Protein AF-A0A0C9WVV0-F1 (afdb_monomer)

Organism: NCBI:txid1095629

Mean predicted aligned error: 16.84 Å

Nearest PDB structures (foldseek):
  6yw7-assembly1_D  TM=5.789E-01  e=8.075E+00  Homo sapiens
  3g6w-assembly1_C  TM=4.224E-01  e=3.912E+00  Saccharolobus solfataricus
  4kw3-assembly2_B  TM=2.715E-01  e=7.156E+00  Human bocavirus

Secondary structure (DSSP, 8-state):
-HHHHHHHHHHHHHHHHHHHH----EEEEEEE-TTS-EEEEEEE-HHHHTT-----HHHH-HHHHHHHHHHHHHHHHHHHHHHHHS---------------EE-TTS-EE--TTHHHH--SHHHHHHHHHHHHHHHHHHHBTTS--S--HHHHHHTHHHHS-GGGS-TT------GGGS-HHHHHHHHHHHHHHHTTS-HHHHS--SEEE-TTS-EEE-B-TTHHHHT-S-------PPP--------------------TTS--------GGGSSS-EEEEEHHHHHHHHHTTPPP---SS-TTSSS-EEEEE-

Radius of gyration: 29.84 Å; Cα contacts (8 Å, |Δi|>4): 285; chains: 1; bounding box: 67×49×92 Å

Structure (mmCIF, N/CA/C/O backbone):
data_AF-A0A0C9WVV0-F1
#
_entry.id   AF-A0A0C9WVV0-F1
#
loop_
_atom_site.group_PDB
_atom_site.id
_atom_site.type_symbol
_atom_site.label_atom_id
_atom_site.label_alt_id
_atom_site.label_comp_id
_atom_site.label_asym_id
_atom_site.label_entity_id
_atom_site.label_seq_id
_atom_site.pdbx_PDB_ins_code
_atom_site.Cartn_x
_atom_site.Cartn_y
_atom_site.Cartn_z
_atom_site.occupancy
_atom_site.B_iso_or_equiv
_atom_site.auth_seq_id
_atom_site.auth_comp_id
_atom_site.auth_asym_id
_atom_site.auth_atom_id
_atom_site.pdbx_PDB_model_num
ATOM 1 N N . ILE A 1 1 ? 15.991 -0.320 2.340 1.00 46.78 1 ILE A N 1
ATOM 2 C CA . ILE A 1 1 ? 14.535 -0.584 2.145 1.00 46.78 1 ILE A CA 1
ATOM 3 C C . ILE A 1 1 ? 14.175 -0.587 0.659 1.00 46.78 1 ILE A C 1
ATOM 5 O O . ILE A 1 1 ? 13.527 -1.535 0.224 1.00 46.78 1 ILE A O 1
ATOM 9 N N . ALA A 1 2 ? 14.624 0.412 -0.115 1.00 53.06 2 ALA A N 1
ATOM 10 C CA . ALA A 1 2 ? 14.420 0.463 -1.567 1.00 53.06 2 ALA A CA 1
ATOM 11 C C . ALA A 1 2 ? 14.950 -0.782 -2.301 1.00 53.06 2 ALA A C 1
ATOM 13 O O . ALA A 1 2 ? 14.261 -1.302 -3.163 1.00 53.06 2 ALA A O 1
ATOM 14 N N . GLU A 1 3 ? 16.104 -1.314 -1.888 1.00 57.66 3 GLU A N 1
ATOM 15 C CA . GLU A 1 3 ? 16.766 -2.406 -2.608 1.00 57.66 3 GLU A CA 1
ATOM 16 C C . GLU A 1 3 ? 15.944 -3.712 -2.646 1.00 57.66 3 GLU A C 1
ATOM 18 O O . GLU A 1 3 ? 15.492 -4.118 -3.708 1.00 57.66 3 GLU A O 1
ATOM 23 N N . ASN A 1 4 ? 15.644 -4.350 -1.508 1.00 58.59 4 ASN A N 1
ATOM 24 C CA . ASN A 1 4 ? 14.937 -5.644 -1.541 1.00 58.59 4 ASN A CA 1
ATOM 25 C C . ASN A 1 4 ? 13.473 -5.531 -1.991 1.00 58.59 4 ASN A C 1
ATOM 27 O O . ASN A 1 4 ? 12.989 -6.386 -2.725 1.00 58.59 4 ASN A O 1
ATOM 31 N N . SER A 1 5 ? 12.765 -4.475 -1.576 1.00 72.06 5 SER A N 1
ATOM 32 C CA . SER A 1 5 ? 11.358 -4.295 -1.965 1.00 72.06 5 SER A CA 1
ATOM 33 C C . SER A 1 5 ? 11.191 -3.773 -3.394 1.00 72.06 5 SER A C 1
ATOM 35 O O . SER A 1 5 ? 10.149 -4.000 -4.002 1.00 72.06 5 SER A O 1
ATOM 37 N N . GLY A 1 6 ? 12.201 -3.088 -3.938 1.00 80.94 6 GLY A N 1
ATOM 38 C CA . GLY A 1 6 ? 12.216 -2.597 -5.312 1.00 80.94 6 GLY A CA 1
ATOM 39 C C . GLY A 1 6 ? 12.418 -3.724 -6.317 1.00 80.94 6 GLY A C 1
ATOM 40 O O . GLY A 1 6 ? 11.664 -3.802 -7.280 1.00 80.94 6 GLY A O 1
ATOM 41 N N . LYS A 1 7 ? 13.355 -4.645 -6.049 1.00 84.50 7 LYS A N 1
ATOM 42 C CA . LYS A 1 7 ? 13.644 -5.793 -6.929 1.00 84.50 7 LYS A CA 1
ATOM 43 C C . LYS A 1 7 ? 12.402 -6.647 -7.193 1.00 84.50 7 LYS A C 1
ATOM 45 O O . LYS A 1 7 ? 12.062 -6.900 -8.344 1.00 84.50 7 LYS A O 1
ATOM 50 N N . GLU A 1 8 ? 11.692 -7.023 -6.129 1.00 85.81 8 GLU A N 1
ATOM 51 C CA . GLU A 1 8 ? 10.448 -7.798 -6.222 1.00 85.81 8 GLU A CA 1
ATOM 52 C C . GLU A 1 8 ? 9.362 -7.037 -7.001 1.00 85.81 8 GLU A C 1
ATOM 54 O O . GLU A 1 8 ? 8.741 -7.592 -7.900 1.00 85.81 8 GLU A O 1
ATOM 59 N N . ARG A 1 9 ? 9.193 -5.731 -6.747 1.00 87.69 9 ARG A N 1
ATOM 60 C CA . ARG A 1 9 ? 8.211 -4.901 -7.468 1.00 87.69 9 ARG A CA 1
ATOM 61 C C . ARG A 1 9 ? 8.515 -4.767 -8.955 1.00 87.69 9 ARG A C 1
ATOM 63 O O . ARG A 1 9 ? 7.591 -4.768 -9.760 1.00 87.69 9 ARG A O 1
ATOM 70 N N . ILE A 1 10 ? 9.786 -4.620 -9.318 1.00 93.25 10 ILE A N 1
ATOM 71 C CA . ILE A 1 10 ? 10.207 -4.527 -10.719 1.00 93.25 10 ILE A CA 1
ATOM 72 C C . ILE A 1 10 ? 9.990 -5.868 -11.418 1.00 93.25 10 ILE A C 1
ATOM 74 O O . ILE A 1 10 ? 9.545 -5.901 -12.564 1.00 93.25 10 ILE A O 1
ATOM 78 N N . TYR A 1 11 ? 10.253 -6.979 -10.729 1.00 92.69 11 TYR A N 1
ATOM 79 C CA . TYR A 1 11 ? 9.927 -8.303 -11.240 1.00 92.69 11 TYR A CA 1
ATOM 80 C C . TYR A 1 11 ? 8.418 -8.473 -11.467 1.00 92.69 11 TYR A C 1
ATOM 82 O O . TYR A 1 11 ? 8.012 -8.838 -12.568 1.00 92.69 11 TYR A O 1
ATOM 90 N N . ASP A 1 12 ? 7.588 -8.138 -10.474 1.00 90.31 12 ASP A N 1
ATOM 91 C CA . ASP A 1 12 ? 6.126 -8.207 -10.583 1.00 90.31 12 ASP A CA 1
ATOM 92 C C . ASP A 1 12 ? 5.593 -7.321 -11.715 1.00 90.31 12 ASP A C 1
ATOM 94 O O . ASP A 1 12 ? 4.719 -7.743 -12.470 1.00 90.31 12 ASP A O 1
ATOM 98 N N . PHE A 1 13 ? 6.147 -6.114 -11.872 1.00 94.50 13 PHE A N 1
ATOM 99 C CA . PHE A 1 13 ? 5.843 -5.220 -12.988 1.00 94.50 13 PHE A CA 1
ATOM 100 C C . PHE A 1 13 ? 6.161 -5.875 -14.338 1.00 94.50 13 PHE A C 1
ATOM 102 O O . PHE A 1 13 ? 5.280 -5.967 -15.190 1.00 94.50 13 PHE A O 1
ATOM 109 N N . ASN A 1 14 ? 7.382 -6.389 -14.516 1.00 94.81 14 ASN A N 1
ATOM 110 C CA . ASN A 1 14 ? 7.794 -7.046 -15.758 1.00 94.81 14 ASN A CA 1
ATOM 111 C C . ASN A 1 14 ? 6.921 -8.265 -16.070 1.00 94.81 14 ASN A C 1
ATOM 113 O O . ASN A 1 14 ? 6.455 -8.427 -17.197 1.00 94.81 14 ASN A O 1
ATOM 117 N N . LYS A 1 15 ? 6.653 -9.095 -15.057 1.00 93.44 15 LYS A N 1
ATOM 118 C CA . LYS A 1 15 ? 5.780 -10.262 -15.175 1.00 93.44 15 LYS A CA 1
ATOM 119 C C . LYS A 1 15 ? 4.372 -9.857 -15.603 1.00 93.44 15 LYS A C 1
ATOM 121 O O . LYS A 1 15 ? 3.817 -10.483 -16.499 1.00 93.44 15 LYS A O 1
ATOM 126 N N . LYS A 1 16 ? 3.811 -8.808 -14.998 1.00 90.50 16 LYS A N 1
ATOM 127 C CA . LYS A 1 16 ? 2.479 -8.301 -15.336 1.00 90.50 16 LYS A CA 1
ATOM 128 C C . LYS A 1 16 ? 2.423 -7.769 -16.770 1.00 90.50 16 LYS A C 1
ATOM 130 O O . LYS A 1 16 ? 1.532 -8.161 -17.513 1.00 90.50 16 LYS A O 1
ATOM 135 N N . CYS A 1 17 ? 3.397 -6.959 -17.192 1.00 92.06 17 CYS A N 1
ATOM 136 C CA . CYS A 1 17 ? 3.490 -6.479 -18.575 1.00 92.06 17 CYS A CA 1
ATOM 137 C C . CYS A 1 17 ? 3.569 -7.627 -19.590 1.00 92.06 17 CYS A C 1
ATOM 139 O O . CYS A 1 17 ? 2.902 -7.578 -20.623 1.00 92.06 17 CYS A O 1
ATOM 141 N N . TYR A 1 18 ? 4.335 -8.674 -19.282 1.00 94.12 18 TYR A N 1
ATOM 142 C CA . TYR A 1 18 ? 4.429 -9.852 -20.136 1.00 94.12 18 TYR A CA 1
ATOM 143 C C . TYR A 1 18 ? 3.112 -10.635 -20.189 1.00 94.12 18 TYR A C 1
ATOM 145 O O . TYR A 1 18 ? 2.629 -10.960 -21.267 1.00 94.12 18 TYR A O 1
ATOM 153 N N . GLN A 1 19 ? 2.495 -10.903 -19.036 1.00 89.38 19 GLN A N 1
ATOM 154 C CA . GLN A 1 19 ? 1.267 -11.698 -18.957 1.00 89.38 19 GLN A CA 1
ATOM 155 C C . GLN A 1 19 ? 0.046 -10.990 -19.553 1.00 89.38 19 GLN A C 1
ATOM 157 O O . GLN A 1 19 ? -0.796 -11.648 -20.155 1.00 89.38 19 GLN A O 1
ATOM 162 N N . GLU A 1 20 ? -0.066 -9.673 -19.376 1.00 91.31 20 GLU A N 1
ATOM 163 C CA . GLU A 1 20 ? -1.240 -8.908 -19.813 1.00 91.31 20 GLU A CA 1
ATOM 164 C C . GLU A 1 20 ? -1.105 -8.377 -21.243 1.00 91.31 20 GLU A C 1
ATOM 166 O O . GLU A 1 20 ? -2.105 -8.276 -21.947 1.00 91.31 20 GLU A O 1
ATOM 171 N N . MET A 1 21 ? 0.112 -8.033 -21.679 1.00 94.88 21 MET A N 1
ATOM 172 C CA . MET A 1 21 ? 0.339 -7.347 -22.960 1.00 94.88 21 MET A CA 1
ATOM 173 C C . MET A 1 21 ? 1.329 -8.071 -23.878 1.00 94.88 21 MET A C 1
ATOM 175 O O . MET A 1 21 ? 1.583 -7.601 -24.983 1.00 94.88 21 MET A O 1
ATOM 179 N N . GLY A 1 22 ? 1.937 -9.177 -23.438 1.00 92.69 22 GLY A N 1
ATOM 180 C CA . GLY A 1 22 ? 3.012 -9.839 -24.184 1.00 92.69 22 GLY A CA 1
ATOM 181 C C . GLY A 1 22 ? 4.297 -9.009 -24.276 1.00 92.69 22 GLY A C 1
ATOM 182 O O . GLY A 1 22 ? 5.158 -9.308 -25.100 1.00 92.69 22 GLY A O 1
ATOM 183 N N . MET A 1 23 ? 4.442 -7.957 -23.461 1.00 96.38 23 MET A N 1
ATOM 184 C CA . MET A 1 23 ? 5.582 -7.042 -23.532 1.00 96.38 23 MET A CA 1
ATOM 185 C C . MET A 1 23 ? 6.782 -7.562 -22.741 1.00 96.38 23 MET A C 1
ATOM 187 O O . MET A 1 23 ? 6.666 -7.932 -21.572 1.00 96.38 23 MET A O 1
ATOM 191 N N . LEU A 1 24 ? 7.954 -7.516 -23.370 1.00 93.62 24 LEU A N 1
ATOM 192 C CA . LEU A 1 24 ? 9.245 -7.790 -22.749 1.00 93.62 24 LEU A CA 1
ATOM 193 C C . LEU A 1 24 ? 9.963 -6.463 -22.507 1.00 93.62 24 LEU A C 1
ATOM 195 O O . LEU A 1 24 ? 10.177 -5.697 -23.442 1.00 93.62 24 LEU A O 1
ATOM 199 N N . ASN A 1 25 ? 10.323 -6.193 -21.253 1.00 93.81 25 ASN A N 1
ATOM 200 C CA . ASN A 1 25 ? 10.837 -4.893 -20.834 1.00 93.81 25 ASN A CA 1
ATOM 201 C C . ASN A 1 25 ? 12.199 -5.021 -20.144 1.00 93.81 25 ASN A C 1
ATOM 203 O O . ASN A 1 25 ? 12.419 -5.931 -19.341 1.00 93.81 25 ASN A O 1
ATOM 207 N N . TYR A 1 26 ? 13.066 -4.040 -20.397 1.00 92.38 26 TYR A N 1
ATOM 208 C CA . TYR A 1 26 ? 14.223 -3.735 -19.560 1.00 92.38 26 TYR A CA 1
ATOM 209 C C . TYR A 1 26 ? 13.859 -2.584 -18.633 1.00 92.38 26 TYR A C 1
ATOM 211 O O . TYR A 1 26 ? 13.297 -1.582 -19.076 1.00 92.38 26 TYR A O 1
ATOM 219 N N . VAL A 1 27 ? 14.194 -2.705 -17.353 1.00 94.69 27 VAL A N 1
ATOM 220 C CA . VAL A 1 27 ? 13.953 -1.628 -16.390 1.00 94.69 27 VAL A CA 1
ATOM 221 C C . VAL A 1 27 ? 15.286 -1.179 -15.833 1.00 94.69 27 VAL A C 1
ATOM 223 O O . VAL A 1 27 ? 15.992 -1.965 -15.207 1.00 94.69 27 VAL A O 1
ATOM 226 N N . ILE A 1 28 ? 15.624 0.090 -16.043 1.00 93.62 28 ILE A N 1
ATOM 227 C CA . ILE A 1 28 ? 16.782 0.714 -15.409 1.00 93.62 28 ILE A CA 1
ATOM 228 C C . ILE A 1 28 ? 16.271 1.690 -14.367 1.00 93.62 28 ILE A C 1
ATOM 230 O O . ILE A 1 28 ? 15.387 2.503 -14.638 1.00 93.62 28 ILE A O 1
ATOM 234 N N . THR A 1 29 ? 16.818 1.601 -13.164 1.00 93.19 29 THR A N 1
ATOM 235 C CA . THR A 1 29 ? 16.436 2.477 -12.059 1.00 93.19 29 THR A CA 1
ATOM 236 C C . THR A 1 29 ? 17.642 3.210 -11.516 1.00 93.19 29 THR A C 1
ATOM 238 O O . THR A 1 29 ? 18.741 2.665 -11.484 1.00 93.19 29 THR A O 1
ATOM 241 N N . SER A 1 30 ? 17.406 4.434 -11.058 1.00 91.62 30 SER A N 1
ATOM 242 C CA . SER A 1 30 ? 18.365 5.239 -10.313 1.00 91.62 30 SER A CA 1
ATOM 243 C C . SER A 1 30 ? 17.788 5.502 -8.929 1.00 91.62 30 SER A C 1
ATOM 245 O O . SER A 1 30 ? 16.649 5.962 -8.808 1.00 91.62 30 SER A O 1
ATOM 247 N N . HIS A 1 31 ? 18.532 5.174 -7.877 1.00 88.44 31 HIS A N 1
ATOM 248 C CA . HIS A 1 31 ? 18.111 5.418 -6.498 1.00 88.44 31 HIS A CA 1
ATOM 249 C C . HIS A 1 31 ? 19.281 5.890 -5.635 1.00 88.44 31 HIS A C 1
ATOM 251 O O . HIS A 1 31 ? 20.436 5.707 -5.989 1.00 88.44 31 HIS A O 1
ATOM 257 N N . VAL A 1 32 ? 18.999 6.533 -4.503 1.00 86.06 32 VAL A N 1
ATOM 258 C CA . VAL A 1 32 ? 20.049 7.071 -3.624 1.00 86.06 32 VAL A CA 1
ATOM 259 C C . VAL A 1 32 ? 20.560 5.971 -2.689 1.00 86.06 32 VAL A C 1
ATOM 261 O O . VAL A 1 32 ? 19.777 5.382 -1.939 1.00 86.06 32 VAL A O 1
ATOM 264 N N . GLY A 1 33 ? 21.865 5.705 -2.746 1.00 83.50 33 GLY A N 1
ATOM 265 C CA . GLY A 1 33 ? 22.586 4.802 -1.855 1.00 83.50 33 GLY A CA 1
ATOM 266 C C . GLY A 1 33 ? 22.729 5.344 -0.432 1.00 83.50 33 GLY A C 1
ATOM 267 O O . GLY A 1 33 ? 22.349 6.474 -0.124 1.00 83.50 33 GLY A O 1
ATOM 268 N N . GLN A 1 34 ? 23.282 4.527 0.469 1.00 81.38 34 GLN A N 1
ATOM 269 C CA . GL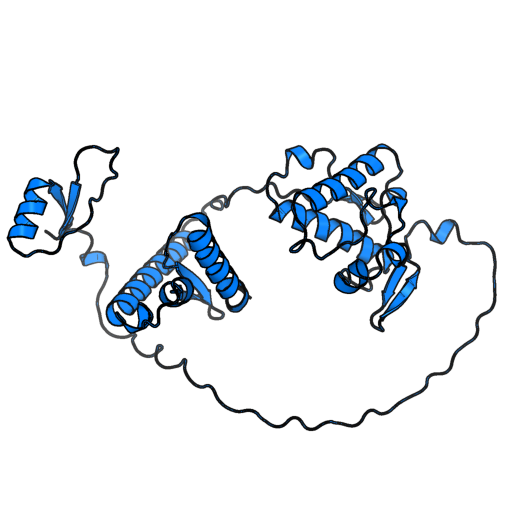N A 1 34 ? 23.511 4.932 1.868 1.00 81.38 34 GLN A CA 1
ATOM 270 C C . GLN A 1 34 ? 24.547 6.057 1.998 1.00 81.38 34 GLN A C 1
ATOM 272 O O . GLN A 1 34 ? 24.489 6.846 2.935 1.00 81.38 34 GLN A O 1
ATOM 277 N N . ASP A 1 35 ? 25.467 6.128 1.043 1.00 87.75 35 ASP A N 1
ATOM 278 C CA . ASP A 1 35 ? 26.480 7.169 0.877 1.00 87.75 35 ASP A CA 1
ATOM 279 C C . ASP A 1 35 ? 25.929 8.452 0.229 1.00 87.75 35 ASP A C 1
ATOM 281 O O . ASP A 1 35 ? 26.658 9.422 0.043 1.00 87.75 35 ASP A O 1
ATOM 285 N N . GLY A 1 36 ? 24.637 8.480 -0.114 1.00 82.75 36 GLY A N 1
ATOM 286 C CA . GLY A 1 36 ? 24.007 9.613 -0.779 1.00 82.75 36 GLY A CA 1
ATOM 287 C C . GLY A 1 36 ? 24.275 9.683 -2.284 1.00 82.75 36 GLY A C 1
ATOM 288 O O . GLY A 1 36 ? 23.727 10.582 -2.937 1.00 82.75 36 GLY A O 1
ATOM 289 N N . LEU A 1 37 ? 25.048 8.752 -2.852 1.00 87.06 37 LEU A N 1
ATOM 290 C CA . LEU A 1 37 ? 25.347 8.698 -4.282 1.00 87.06 37 LEU A CA 1
ATOM 291 C C . LEU A 1 37 ? 24.250 7.940 -5.048 1.00 87.06 37 LEU A C 1
ATOM 293 O O . LEU A 1 37 ? 23.622 7.034 -4.495 1.00 87.06 37 LEU A O 1
ATOM 297 N N . PRO A 1 38 ? 23.955 8.307 -6.308 1.00 89.31 38 PRO A N 1
ATOM 298 C CA . PRO A 1 38 ? 23.068 7.515 -7.150 1.00 89.31 38 PRO A CA 1
ATOM 299 C C . PRO A 1 38 ? 23.640 6.121 -7.429 1.00 89.31 38 PRO A C 1
ATOM 301 O O . PRO A 1 38 ? 24.772 5.977 -7.879 1.00 89.31 38 PRO A O 1
ATOM 304 N N . ILE A 1 39 ? 22.818 5.102 -7.222 1.00 91.06 39 ILE A N 1
ATOM 305 C CA . ILE A 1 39 ? 23.053 3.721 -7.623 1.00 91.06 39 ILE A CA 1
ATOM 306 C C . ILE A 1 39 ? 22.158 3.445 -8.829 1.00 91.06 39 ILE A C 1
ATOM 308 O O . ILE A 1 39 ? 20.941 3.650 -8.762 1.00 91.06 39 ILE A O 1
ATOM 312 N N . ILE A 1 40 ? 22.771 2.994 -9.925 1.00 92.94 40 ILE A N 1
ATOM 313 C CA . ILE A 1 40 ? 22.073 2.599 -11.149 1.00 92.94 40 ILE A CA 1
ATOM 314 C C . ILE A 1 40 ? 21.986 1.075 -11.196 1.00 92.94 40 ILE A C 1
ATOM 316 O O . ILE A 1 40 ? 23.013 0.401 -11.249 1.00 92.94 40 ILE A O 1
ATOM 320 N N . ASP A 1 41 ? 20.765 0.549 -11.218 1.00 93.25 41 ASP A N 1
ATOM 321 C CA . ASP A 1 41 ? 20.495 -0.882 -11.362 1.00 93.25 41 ASP A CA 1
ATOM 322 C C . ASP A 1 41 ? 19.770 -1.160 -12.677 1.00 93.25 41 ASP A C 1
ATOM 324 O O . ASP A 1 41 ? 18.797 -0.477 -13.007 1.00 93.25 41 ASP A O 1
ATOM 328 N N . LEU A 1 42 ? 20.193 -2.214 -13.376 1.00 94.06 42 LEU A N 1
ATOM 329 C CA . LEU A 1 42 ? 19.508 -2.770 -14.542 1.00 94.06 42 LEU A CA 1
ATOM 330 C C . LEU A 1 42 ? 18.824 -4.086 -14.162 1.00 94.06 42 LEU A C 1
ATOM 332 O O . LEU A 1 42 ? 19.455 -5.011 -13.648 1.00 94.06 42 LEU A O 1
ATOM 336 N N . TYR A 1 43 ? 17.542 -4.179 -14.487 1.00 94.25 43 TYR A N 1
ATOM 337 C CA . TYR A 1 43 ? 16.711 -5.355 -14.301 1.00 94.25 43 TYR A CA 1
ATOM 338 C C . TYR A 1 43 ? 16.324 -5.931 -15.656 1.00 94.25 43 TYR A C 1
ATOM 340 O O . TYR A 1 43 ? 15.553 -5.329 -16.405 1.00 94.25 43 TYR A O 1
ATOM 348 N N . ASP A 1 44 ? 16.844 -7.123 -15.933 1.00 95.19 44 ASP A N 1
ATOM 349 C CA . ASP A 1 44 ? 16.519 -7.913 -17.112 1.00 95.19 44 ASP A CA 1
ATOM 350 C C . ASP A 1 44 ? 15.949 -9.265 -16.674 1.00 95.19 44 ASP A C 1
ATOM 352 O O . ASP A 1 44 ? 16.654 -10.099 -16.107 1.00 95.19 44 ASP A O 1
ATOM 356 N N . ASN A 1 45 ? 14.655 -9.457 -16.928 1.00 95.38 45 ASN A N 1
ATOM 357 C CA . ASN A 1 45 ? 13.935 -10.693 -16.623 1.00 95.38 45 ASN A CA 1
ATOM 358 C C . ASN A 1 45 ? 13.428 -11.395 -17.893 1.00 95.38 45 ASN A C 1
ATOM 360 O O . ASN A 1 45 ? 12.631 -12.325 -17.794 1.00 95.38 45 ASN A O 1
ATOM 364 N N . ILE A 1 46 ? 13.856 -10.961 -19.082 1.00 95.38 46 ILE A N 1
ATOM 365 C CA . ILE A 1 46 ? 13.254 -11.372 -20.357 1.00 95.38 46 ILE A CA 1
ATOM 366 C C . ILE A 1 46 ? 13.439 -12.866 -20.610 1.00 95.38 46 ILE A C 1
ATOM 368 O O . ILE A 1 46 ? 12.464 -13.568 -20.884 1.00 95.38 46 ILE A O 1
ATOM 372 N N . ALA A 1 47 ? 14.672 -13.359 -20.472 1.00 92.81 47 ALA A N 1
ATOM 373 C CA . ALA A 1 47 ? 14.990 -14.772 -20.668 1.00 92.81 47 ALA A CA 1
ATOM 374 C C . ALA A 1 47 ? 14.172 -15.659 -19.713 1.00 92.81 47 ALA A C 1
ATOM 376 O O . ALA A 1 47 ? 13.528 -16.618 -20.137 1.00 92.81 47 ALA A O 1
ATOM 377 N N . HIS A 1 48 ? 14.112 -15.264 -18.435 1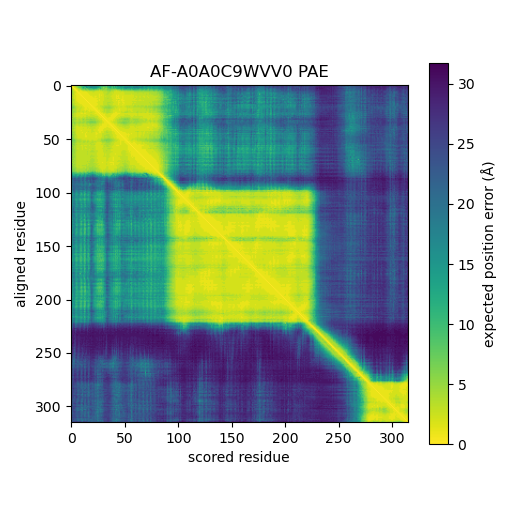.00 92.31 48 HIS A N 1
ATOM 378 C CA . HIS A 1 48 ? 13.358 -15.978 -17.408 1.00 92.31 48 HIS A CA 1
ATOM 379 C C . HIS A 1 48 ? 11.852 -16.016 -17.701 1.00 92.31 48 HIS A C 1
ATOM 381 O O . HIS A 1 48 ? 11.257 -17.091 -17.678 1.00 92.31 48 HIS A O 1
ATOM 387 N N . LEU A 1 49 ? 11.238 -14.867 -18.006 1.00 92.00 49 LEU A N 1
ATOM 388 C CA . LEU A 1 49 ? 9.802 -14.775 -18.295 1.00 92.00 49 LEU A CA 1
ATOM 389 C C . LEU A 1 49 ? 9.415 -15.506 -19.587 1.00 92.00 49 LEU A C 1
ATOM 391 O O . LEU A 1 49 ? 8.312 -16.037 -19.670 1.00 92.00 49 LEU A O 1
ATOM 395 N N . SER A 1 50 ? 10.333 -15.585 -20.553 1.00 93.94 50 SER A N 1
ATOM 396 C CA . SER A 1 50 ? 10.128 -16.299 -21.820 1.00 93.94 50 SER A CA 1
ATOM 397 C C . SER A 1 50 ? 10.391 -17.807 -21.722 1.00 93.94 50 SER A C 1
ATOM 399 O O . SER A 1 50 ? 10.183 -18.523 -22.697 1.00 93.94 50 SER A O 1
ATOM 401 N N . GLY A 1 51 ? 10.881 -18.307 -20.580 1.00 92.56 51 GLY A N 1
ATOM 402 C CA . GLY A 1 51 ? 11.248 -19.717 -20.409 1.00 92.56 51 GLY A CA 1
ATOM 403 C C . GLY A 1 51 ? 12.473 -20.151 -21.225 1.00 92.56 51 GLY A C 1
ATOM 404 O O . GLY A 1 51 ? 12.659 -21.343 -21.462 1.00 92.56 51 GLY A O 1
ATOM 405 N N . ILE A 1 52 ? 13.304 -19.201 -21.663 1.00 94.06 52 ILE A N 1
ATOM 406 C CA . ILE A 1 52 ? 14.491 -19.458 -22.484 1.00 94.06 52 ILE A CA 1
ATOM 407 C C . ILE A 1 52 ? 15.739 -19.319 -21.615 1.00 94.06 52 ILE A C 1
ATOM 409 O O . ILE A 1 52 ? 15.872 -18.393 -20.815 1.00 94.06 52 ILE A O 1
ATOM 413 N N . VAL A 1 53 ? 16.696 -20.227 -21.799 1.00 93.50 53 VAL A N 1
ATOM 414 C CA . VAL A 1 53 ? 18.019 -20.113 -21.181 1.00 93.50 53 VAL A CA 1
ATOM 415 C C . VAL A 1 53 ? 18.892 -19.230 -22.071 1.00 93.50 53 VAL A C 1
ATOM 417 O O . VAL A 1 53 ? 19.400 -19.680 -23.093 1.00 93.50 53 VAL A O 1
ATOM 420 N N . HIS A 1 54 ? 19.051 -17.964 -21.691 1.00 93.31 54 HIS A N 1
ATOM 421 C CA . HIS A 1 54 ? 19.902 -16.998 -22.387 1.00 93.31 54 HIS A CA 1
ATOM 422 C C . HIS A 1 54 ? 20.638 -16.114 -21.362 1.00 93.31 54 HIS A C 1
ATOM 424 O O . HIS A 1 54 ? 20.059 -15.818 -20.310 1.00 93.31 54 HIS A O 1
ATOM 430 N N . PRO A 1 55 ? 21.893 -15.687 -21.617 1.00 93.69 55 PRO A N 1
ATOM 431 C CA . PRO A 1 55 ? 22.561 -14.686 -20.786 1.00 93.69 55 PRO A CA 1
ATOM 432 C C . PRO A 1 55 ? 21.740 -13.394 -20.676 1.00 93.69 55 PRO A C 1
ATOM 434 O O . PRO A 1 55 ? 21.020 -13.030 -21.607 1.00 93.69 55 PRO A O 1
ATOM 437 N N . SER A 1 56 ? 21.848 -12.686 -19.551 1.00 92.38 56 SER A N 1
ATOM 438 C CA . SER A 1 56 ? 21.208 -11.374 -19.419 1.00 92.38 56 SER A CA 1
ATOM 439 C C . SER A 1 56 ? 21.842 -10.360 -20.369 1.00 92.38 56 SER A C 1
ATOM 441 O O . SER A 1 56 ? 23.018 -10.467 -20.718 1.00 92.38 56 SER A O 1
ATOM 443 N N . PHE A 1 57 ? 21.100 -9.315 -20.715 1.00 93.25 57 PHE A N 1
ATOM 444 C CA . PHE A 1 57 ? 21.573 -8.202 -21.530 1.00 93.25 57 PHE A CA 1
ATOM 445 C C . PHE A 1 57 ? 22.869 -7.591 -20.980 1.00 93.25 57 PHE A C 1
ATOM 447 O O . PHE A 1 57 ? 23.786 -7.291 -21.738 1.00 93.25 57 PHE A O 1
ATOM 454 N N . ALA A 1 58 ? 22.988 -7.481 -19.652 1.00 93.12 58 ALA A N 1
ATOM 455 C CA . ALA A 1 58 ? 24.204 -7.001 -18.994 1.00 93.12 58 ALA A CA 1
ATOM 456 C C . ALA A 1 58 ? 25.415 -7.918 -19.200 1.00 93.12 58 ALA A C 1
ATOM 458 O O . ALA A 1 58 ? 26.539 -7.431 -19.297 1.00 93.12 58 ALA A O 1
ATOM 459 N N . ALA A 1 59 ? 25.193 -9.232 -19.261 1.00 93.38 59 ALA A N 1
ATOM 460 C CA . ALA A 1 59 ? 26.249 -10.196 -19.539 1.00 93.38 59 ALA A CA 1
ATOM 461 C C . ALA A 1 59 ? 26.631 -10.205 -21.027 1.00 93.38 59 ALA A C 1
ATOM 463 O O . ALA A 1 59 ? 27.802 -10.383 -21.349 1.00 93.38 59 ALA A O 1
ATOM 464 N N . THR A 1 60 ? 25.663 -9.998 -21.924 1.00 96.69 60 THR A N 1
ATOM 465 C CA . THR A 1 60 ? 25.892 -9.970 -23.376 1.00 96.69 60 THR A CA 1
ATOM 466 C C . THR A 1 60 ? 26.553 -8.670 -23.843 1.00 96.69 60 THR A C 1
ATOM 468 O O . THR A 1 60 ? 27.419 -8.713 -24.712 1.00 96.69 60 THR A O 1
ATOM 471 N N . TYR A 1 61 ? 26.188 -7.522 -23.260 1.00 96.50 61 TYR A N 1
ATOM 472 C CA . TYR A 1 61 ? 26.652 -6.193 -23.680 1.00 96.50 61 TYR A CA 1
ATOM 473 C C . TYR A 1 61 ? 27.228 -5.373 -22.509 1.00 96.50 61 TYR A C 1
ATOM 475 O O . TYR A 1 61 ? 26.704 -4.302 -22.178 1.00 96.50 61 TYR A O 1
ATOM 483 N N . PRO A 1 62 ? 28.315 -5.838 -21.867 1.00 94.50 62 PRO A N 1
ATOM 484 C CA . PRO A 1 62 ? 28.839 -5.215 -20.652 1.00 94.50 62 PRO A CA 1
ATOM 485 C C . PRO A 1 62 ? 29.302 -3.767 -20.868 1.00 94.50 62 PRO A C 1
ATOM 487 O O . PRO A 1 62 ? 29.041 -2.911 -20.022 1.00 94.50 62 PRO A 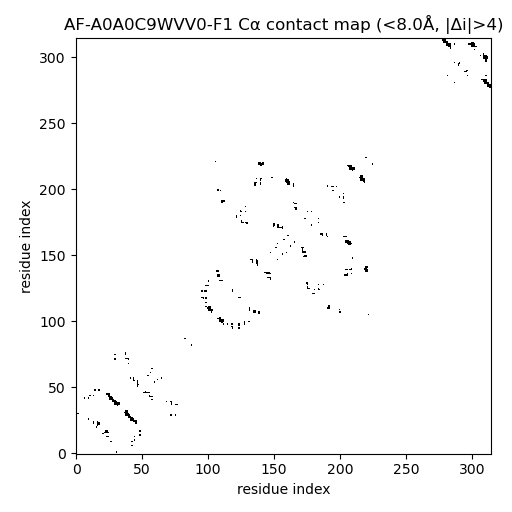O 1
ATOM 490 N N . ASP A 1 63 ? 29.930 -3.460 -22.007 1.00 96.19 63 ASP A N 1
ATOM 491 C CA . ASP A 1 63 ? 30.426 -2.109 -22.304 1.00 96.19 63 ASP A CA 1
ATOM 492 C C . ASP A 1 63 ? 29.292 -1.114 -22.561 1.00 96.19 63 ASP A C 1
ATOM 494 O O . ASP A 1 63 ? 29.338 0.023 -22.086 1.00 96.19 63 ASP A O 1
ATOM 498 N N . LEU A 1 64 ? 28.232 -1.557 -23.246 1.00 94.38 64 LEU A N 1
ATOM 499 C CA . LEU A 1 64 ? 27.045 -0.739 -23.473 1.00 94.38 64 LEU A CA 1
ATOM 500 C C . LEU A 1 64 ? 26.329 -0.447 -22.155 1.00 94.38 64 LEU A C 1
ATOM 502 O O . LEU A 1 64 ? 26.000 0.706 -21.887 1.00 94.38 64 LEU A O 1
ATOM 506 N N . VAL A 1 65 ? 26.141 -1.460 -21.302 1.00 94.06 65 VAL A N 1
ATOM 507 C CA . VAL A 1 65 ? 25.537 -1.264 -19.976 1.00 94.06 65 VAL A CA 1
ATOM 508 C C . VAL A 1 65 ? 26.398 -0.348 -19.114 1.00 94.06 65 VAL A C 1
ATOM 510 O O . VAL A 1 65 ? 25.867 0.538 -18.452 1.00 94.06 65 VAL A O 1
ATOM 513 N N . LYS A 1 66 ? 27.726 -0.480 -19.161 1.00 92.38 66 LYS A N 1
ATOM 514 C CA . LYS A 1 66 ? 28.637 0.429 -18.457 1.00 92.38 66 LYS A CA 1
ATOM 515 C C . LYS A 1 66 ? 28.504 1.873 -18.954 1.00 92.38 66 LYS A C 1
ATOM 517 O O . LYS A 1 66 ? 28.437 2.789 -18.133 1.00 92.38 66 LYS A O 1
ATOM 522 N N . SER A 1 67 ? 28.448 2.077 -20.270 1.00 94.94 67 SER A N 1
ATOM 523 C CA . SER A 1 67 ? 28.256 3.397 -20.886 1.00 94.94 67 SER A CA 1
ATOM 524 C C . SER A 1 67 ? 26.907 4.012 -20.498 1.00 94.94 67 SER A C 1
ATOM 526 O O . SER A 1 67 ? 26.848 5.148 -20.028 1.00 94.94 67 SER A O 1
ATOM 528 N N . LEU A 1 68 ? 25.833 3.226 -20.588 1.00 94.12 68 LEU A N 1
ATOM 529 C CA . LEU A 1 68 ? 24.480 3.640 -20.229 1.00 94.12 68 LEU A CA 1
ATOM 530 C C . LEU A 1 68 ? 24.363 3.991 -18.743 1.00 94.12 68 LEU A C 1
ATOM 532 O O . LEU A 1 68 ? 23.845 5.053 -18.402 1.00 94.12 68 LEU A O 1
ATOM 536 N N . SER A 1 69 ? 24.907 3.155 -17.855 1.00 93.06 69 SER A N 1
ATOM 537 C CA . SER A 1 69 ? 24.949 3.434 -16.417 1.00 93.06 69 SER A CA 1
ATOM 538 C C . SER A 1 69 ? 25.708 4.721 -16.111 1.00 93.06 69 SER A C 1
ATOM 540 O O . SER A 1 69 ? 25.266 5.501 -15.270 1.00 93.06 69 SER A O 1
ATOM 542 N N . ARG A 1 70 ? 26.813 4.993 -16.820 1.00 92.25 70 ARG A N 1
ATOM 543 C CA . ARG A 1 70 ? 27.555 6.253 -16.678 1.00 92.25 70 ARG A CA 1
ATOM 544 C C . ARG A 1 70 ? 26.714 7.448 -17.123 1.00 92.25 70 ARG A C 1
ATOM 546 O O . ARG A 1 70 ? 26.612 8.413 -16.373 1.00 92.25 70 ARG A O 1
ATOM 553 N N . ALA A 1 71 ? 26.077 7.371 -18.291 1.00 94.56 71 ALA A N 1
ATOM 554 C CA . ALA A 1 71 ? 25.216 8.438 -18.799 1.00 94.56 71 ALA A CA 1
ATOM 555 C C . ALA A 1 71 ? 24.044 8.730 -17.844 1.00 94.56 71 ALA A C 1
ATOM 557 O O . ALA A 1 71 ? 23.780 9.886 -17.514 1.00 94.56 71 ALA A O 1
ATOM 558 N N . MET A 1 72 ? 23.389 7.687 -17.326 1.00 94.12 72 MET A N 1
ATOM 559 C CA . MET A 1 72 ? 22.291 7.825 -16.367 1.00 94.12 72 MET A CA 1
ATOM 560 C C . MET A 1 72 ? 22.742 8.361 -15.009 1.00 94.12 72 MET A C 1
ATOM 562 O O . MET A 1 72 ? 22.018 9.148 -14.393 1.00 94.12 72 MET A O 1
ATOM 566 N N . TYR A 1 73 ? 23.925 7.965 -14.540 1.00 92.50 73 TYR A N 1
ATOM 567 C CA . TYR A 1 73 ? 24.521 8.519 -13.330 1.00 92.50 73 TYR A CA 1
ATOM 568 C C . TYR A 1 73 ? 24.774 10.020 -13.490 1.00 92.50 73 TYR A C 1
ATOM 570 O O . TYR A 1 73 ? 24.299 10.808 -12.671 1.00 92.50 73 TYR A O 1
ATOM 578 N N . THR A 1 74 ? 25.446 10.423 -14.575 1.00 92.62 74 THR A N 1
ATOM 579 C CA . THR A 1 74 ? 25.711 11.833 -14.893 1.00 92.62 74 THR A CA 1
ATOM 580 C C . THR A 1 74 ? 24.413 12.630 -14.980 1.00 92.62 74 THR A C 1
ATOM 582 O O . THR A 1 74 ? 24.293 13.663 -14.325 1.00 92.62 74 THR A O 1
ATOM 585 N N . TYR A 1 75 ? 23.409 12.118 -15.697 1.00 92.75 75 TYR A N 1
ATOM 586 C CA . TYR A 1 75 ? 22.092 12.748 -15.783 1.00 92.75 75 TYR A CA 1
ATOM 587 C C . TYR A 1 75 ? 21.424 12.895 -14.407 1.00 92.75 75 TYR A C 1
ATOM 589 O O . TYR A 1 75 ? 20.975 13.980 -14.049 1.00 92.75 75 TYR A O 1
ATOM 597 N N . THR A 1 76 ? 21.402 11.833 -13.594 1.00 89.62 76 THR A N 1
ATOM 598 C CA . THR A 1 76 ? 20.793 11.874 -12.253 1.00 89.62 76 THR A CA 1
ATOM 599 C C . THR A 1 76 ? 21.495 12.897 -11.360 1.00 89.62 76 THR A C 1
ATOM 601 O O . THR A 1 76 ? 20.836 13.639 -10.630 1.00 89.62 76 THR A O 1
ATOM 604 N N . MET A 1 77 ? 22.828 12.946 -11.403 1.00 89.81 77 MET A N 1
ATOM 605 C CA . MET A 1 77 ? 23.612 13.920 -10.648 1.00 89.81 77 MET A CA 1
ATOM 606 C C . MET A 1 77 ? 23.317 15.348 -11.100 1.00 89.81 77 MET A C 1
ATOM 608 O O . MET A 1 77 ? 23.053 16.189 -10.242 1.00 89.81 77 MET A O 1
ATOM 612 N N . ALA A 1 78 ? 23.273 15.600 -12.411 1.00 88.12 78 ALA A N 1
ATOM 613 C CA . ALA A 1 78 ? 22.920 16.904 -12.964 1.00 88.12 78 ALA A CA 1
ATOM 614 C C . ALA A 1 78 ? 21.522 17.344 -12.501 1.00 88.12 78 ALA A C 1
ATOM 616 O O . ALA A 1 78 ? 21.383 18.410 -11.911 1.00 88.12 78 ALA A O 1
ATOM 617 N N . VAL A 1 79 ? 20.506 16.479 -12.626 1.00 85.94 79 VAL A N 1
ATOM 618 C CA . VAL A 1 79 ? 19.139 16.761 -12.148 1.00 85.94 79 VAL A CA 1
ATOM 619 C C . VAL A 1 79 ? 19.113 17.078 -10.647 1.00 85.94 79 VAL A C 1
ATOM 621 O O . VAL A 1 79 ? 18.415 17.996 -10.212 1.00 85.94 79 VAL A O 1
ATOM 624 N N . ARG A 1 80 ? 19.883 16.350 -9.828 1.00 82.56 80 ARG A N 1
ATOM 625 C CA . ARG A 1 80 ? 19.966 16.608 -8.380 1.00 82.56 80 ARG A CA 1
ATOM 626 C C . ARG A 1 80 ? 20.649 17.933 -8.060 1.00 82.56 80 ARG A C 1
ATOM 628 O O . ARG A 1 80 ? 20.190 18.628 -7.157 1.00 82.56 80 ARG A O 1
ATOM 635 N N . GLN A 1 81 ? 21.718 18.273 -8.772 1.00 83.69 81 GLN A N 1
ATOM 636 C CA . GLN A 1 81 ? 22.425 19.542 -8.605 1.00 83.69 81 GLN A CA 1
ATOM 637 C C . GLN A 1 81 ? 21.541 20.716 -9.028 1.00 83.69 81 GLN A C 1
ATOM 639 O O . GLN A 1 81 ? 21.402 21.669 -8.267 1.00 83.69 81 GLN A O 1
ATOM 644 N N . SER A 1 82 ? 20.848 20.609 -10.165 1.00 80.81 82 SER A N 1
ATOM 645 C CA . SER A 1 82 ? 19.882 21.619 -10.608 1.00 80.81 82 SER A CA 1
ATOM 646 C C . SER A 1 82 ? 18.763 21.825 -9.584 1.00 80.81 82 SER A C 1
ATOM 648 O O . SER A 1 82 ? 18.393 22.960 -9.305 1.00 80.81 82 SER A O 1
ATOM 650 N N . ARG A 1 83 ? 18.282 20.754 -8.936 1.00 67.94 83 ARG A N 1
ATOM 651 C CA . ARG A 1 83 ? 17.298 20.850 -7.843 1.00 67.94 83 ARG A CA 1
ATOM 652 C C . ARG A 1 83 ? 17.843 21.526 -6.577 1.00 67.94 83 ARG A C 1
ATOM 654 O O . ARG A 1 83 ? 17.057 22.067 -5.812 1.00 67.94 83 ARG A O 1
ATOM 661 N N . ALA A 1 84 ? 19.148 21.469 -6.319 1.00 64.31 84 ALA A N 1
ATOM 662 C CA . ALA A 1 84 ? 19.756 22.129 -5.160 1.00 64.31 84 ALA A CA 1
ATOM 663 C C . ALA A 1 84 ? 19.953 23.639 -5.375 1.00 64.31 84 ALA A C 1
ATOM 665 O O . ALA A 1 84 ? 19.920 24.401 -4.415 1.00 64.31 84 ALA A O 1
ATOM 666 N N . VAL A 1 85 ? 20.158 24.061 -6.627 1.00 63.69 85 VAL A N 1
ATOM 667 C CA . VAL A 1 85 ? 20.369 25.470 -7.013 1.00 63.69 85 VAL A CA 1
ATOM 668 C C . VAL A 1 85 ? 19.051 26.226 -7.167 1.00 63.69 85 VAL A C 1
ATOM 670 O O . VAL A 1 85 ? 18.992 27.444 -7.034 1.00 63.69 85 VAL A O 1
ATOM 673 N N . GLN A 1 86 ? 17.981 25.501 -7.453 1.00 59.06 86 GLN A N 1
ATOM 674 C CA . GLN A 1 86 ? 16.700 26.066 -7.809 1.00 59.06 86 GLN A CA 1
ATOM 675 C C . GLN A 1 86 ? 15.762 25.792 -6.615 1.00 59.06 86 GLN A C 1
ATOM 677 O O . GLN A 1 86 ? 15.511 24.632 -6.285 1.00 59.06 86 GLN A O 1
ATOM 682 N N . GLU A 1 87 ? 15.271 26.839 -5.930 1.00 54.56 87 GLU A N 1
ATOM 683 C CA . GLU A 1 87 ? 14.163 26.753 -4.955 1.00 54.56 87 GLU A CA 1
ATOM 684 C C . GLU A 1 87 ? 12.872 26.366 -5.701 1.00 54.56 87 GLU A C 1
ATOM 686 O O . GLU A 1 87 ? 11.908 27.121 -5.795 1.00 54.56 87 GLU A O 1
ATOM 691 N N . ILE A 1 88 ? 12.866 25.197 -6.338 1.00 52.78 88 ILE A N 1
ATOM 692 C CA . ILE A 1 88 ? 11.725 24.719 -7.100 1.00 52.78 88 ILE A CA 1
ATOM 693 C C . ILE A 1 88 ? 10.713 24.250 -6.070 1.00 52.78 88 ILE A C 1
ATOM 695 O O . ILE A 1 88 ? 10.911 23.236 -5.389 1.00 52.78 88 ILE A O 1
ATOM 699 N N . SER A 1 89 ? 9.624 25.009 -5.975 1.00 52.47 89 SER A N 1
ATOM 700 C CA . SER A 1 89 ? 8.334 24.555 -5.473 1.00 52.47 89 SER A CA 1
ATOM 701 C C . SER A 1 89 ? 8.126 23.120 -5.944 1.00 52.47 89 SER A C 1
ATOM 703 O O . SER A 1 89 ? 8.129 22.871 -7.145 1.00 52.47 89 SER A O 1
ATOM 705 N N . GLN A 1 90 ? 8.083 22.183 -4.994 1.00 51.44 90 GLN A N 1
ATOM 706 C CA . GLN A 1 90 ? 8.046 20.736 -5.213 1.00 51.44 90 GLN A CA 1
ATOM 707 C C . GLN A 1 90 ? 7.317 20.396 -6.519 1.00 51.44 90 GLN A C 1
ATOM 709 O O . GLN A 1 90 ? 6.136 20.709 -6.630 1.00 51.44 90 GLN A O 1
ATOM 714 N N . ILE A 1 91 ? 8.003 19.780 -7.498 1.00 49.03 91 ILE A N 1
ATOM 715 C CA . ILE A 1 91 ? 7.313 19.156 -8.638 1.00 49.03 91 ILE A CA 1
ATOM 716 C C . ILE A 1 91 ? 6.206 18.322 -7.999 1.00 49.03 91 ILE A C 1
ATOM 718 O O . ILE A 1 91 ? 6.555 17.455 -7.181 1.00 49.03 91 ILE A O 1
ATOM 722 N N . PRO A 1 92 ? 4.918 18.595 -8.275 1.00 45.38 92 PRO A N 1
ATOM 723 C CA . PRO A 1 92 ? 3.868 17.804 -7.693 1.00 45.38 92 PRO A CA 1
ATOM 724 C C . PRO A 1 92 ? 4.095 16.410 -8.264 1.00 45.38 92 PRO A C 1
ATOM 726 O O . PRO A 1 92 ? 3.829 16.134 -9.434 1.00 45.38 92 PRO A O 1
ATOM 729 N N . GLY A 1 93 ? 4.616 15.501 -7.433 1.00 50.75 93 GLY A N 1
ATOM 730 C CA . GLY A 1 93 ? 4.235 14.107 -7.598 1.00 50.75 93 GLY A CA 1
ATOM 731 C C . GLY A 1 93 ? 2.709 14.084 -7.687 1.00 50.75 93 GLY A C 1
ATOM 732 O O . GLY A 1 93 ? 2.098 15.013 -7.152 1.00 50.75 93 GLY A O 1
ATOM 733 N N . PRO A 1 94 ? 2.098 13.097 -8.371 1.00 49.38 94 PRO A N 1
ATOM 734 C CA . PRO A 1 94 ? 0.644 13.043 -8.509 1.00 49.38 94 PRO A CA 1
ATOM 735 C C . PRO A 1 94 ? 0.042 13.426 -7.165 1.00 49.38 94 PRO A C 1
ATOM 737 O O . PRO A 1 94 ? 0.365 12.768 -6.172 1.00 49.38 94 PRO A O 1
ATOM 740 N N . GLU A 1 95 ? -0.654 14.570 -7.121 1.00 49.62 95 GLU A N 1
ATOM 741 C CA . GLU A 1 95 ? -1.186 15.138 -5.887 1.00 49.62 95 GLU A CA 1
ATOM 742 C C . GLU A 1 95 ? -2.279 14.188 -5.445 1.00 49.62 95 GLU A C 1
ATOM 744 O O . GLU A 1 95 ? -3.456 14.349 -5.740 1.00 49.62 95 GLU A O 1
ATOM 749 N N . THR A 1 96 ? -1.868 13.092 -4.829 1.00 56.97 96 THR A N 1
ATOM 750 C CA . THR A 1 96 ? -2.765 12.168 -4.189 1.00 56.97 96 THR A CA 1
ATOM 751 C C . THR A 1 96 ? -3.234 12.937 -2.976 1.00 56.97 96 THR A C 1
ATOM 753 O O . THR A 1 96 ? -2.399 13.184 -2.093 1.00 56.97 96 THR A O 1
ATOM 756 N N . PRO A 1 97 ? -4.499 13.398 -2.954 1.00 62.94 97 PRO A N 1
ATOM 757 C CA . PRO A 1 97 ? -5.014 14.160 -1.834 1.00 62.94 97 PRO A CA 1
ATOM 758 C C . PRO A 1 97 ? -4.712 13.356 -0.575 1.00 62.94 97 PRO A C 1
ATOM 760 O O . PRO A 1 97 ? -5.140 12.210 -0.426 1.00 62.94 97 PRO A O 1
ATOM 763 N N . GLN A 1 98 ? -3.868 13.917 0.294 1.00 69.75 98 GLN A N 1
ATOM 764 C CA . GLN A 1 98 ? -3.451 13.238 1.511 1.00 69.75 98 GLN A CA 1
ATOM 765 C C . GLN A 1 98 ? -4.587 13.341 2.515 1.00 69.75 98 GLN A C 1
ATOM 767 O O . GLN A 1 98 ? -4.552 14.155 3.435 1.00 69.75 98 GLN A O 1
ATOM 772 N N . VAL A 1 99 ? -5.608 12.512 2.329 1.00 86.06 99 VAL A N 1
ATOM 773 C CA . VAL A 1 99 ? -6.746 12.454 3.238 1.00 86.06 99 VAL A CA 1
ATOM 774 C C . VAL A 1 99 ? -6.247 11.975 4.596 1.00 86.06 99 VAL A C 1
ATOM 776 O O . VAL A 1 99 ? -5.744 10.856 4.740 1.00 86.06 99 VAL A O 1
ATOM 779 N N . ARG A 1 100 ? -6.300 12.836 5.608 1.00 88.69 100 ARG A N 1
ATOM 780 C CA . ARG A 1 100 ? -5.822 12.493 6.949 1.00 88.69 100 ARG A CA 1
ATOM 781 C C . ARG A 1 100 ? -6.977 11.946 7.773 1.00 88.69 100 ARG A C 1
ATOM 783 O O . ARG A 1 100 ? -8.080 12.469 7.727 1.00 88.69 100 ARG A O 1
ATOM 790 N N . VAL A 1 101 ? -6.696 10.891 8.533 1.00 93.25 101 VAL A N 1
ATOM 791 C CA . VAL A 1 101 ? -7.601 10.443 9.594 1.00 93.25 101 VAL A CA 1
ATOM 792 C C . VAL A 1 101 ? -7.457 11.427 10.749 1.00 93.25 101 VAL A C 1
ATOM 794 O O . VAL A 1 101 ? -6.366 11.549 11.320 1.00 93.25 101 VAL A O 1
ATOM 797 N N . GLU A 1 102 ? -8.533 12.149 11.039 1.00 95.25 102 GLU A N 1
ATOM 798 C CA . GLU A 1 102 ? -8.594 13.121 12.128 1.00 95.25 102 GLU A CA 1
ATOM 799 C C . GLU A 1 102 ? -8.699 12.405 13.473 1.00 95.25 102 GLU A C 1
ATOM 801 O O . GLU A 1 102 ? -9.010 11.217 13.537 1.00 95.25 102 GLU A O 1
ATOM 806 N N . ILE A 1 103 ? -8.390 13.109 14.558 1.00 95.44 103 ILE A N 1
ATOM 807 C CA . ILE A 1 103 ? -8.451 12.569 15.916 1.00 95.44 103 ILE A CA 1
ATOM 808 C C . ILE A 1 103 ? -9.290 13.527 16.755 1.00 95.44 103 ILE A C 1
ATOM 810 O O . ILE A 1 103 ? -9.029 14.729 16.753 1.00 95.44 103 ILE A O 1
ATOM 814 N N . ASP A 1 104 ? -10.283 12.996 17.463 1.00 95.88 104 ASP A N 1
ATOM 815 C CA . ASP A 1 104 ? -11.137 13.782 18.350 1.00 95.88 104 ASP A CA 1
ATOM 816 C C . ASP A 1 104 ? -10.426 14.171 19.666 1.00 95.88 104 ASP A C 1
ATOM 818 O O . ASP A 1 104 ? -9.289 13.775 19.942 1.00 95.88 104 ASP A O 1
ATOM 822 N N . ALA A 1 105 ? -11.112 14.931 20.525 1.00 94.25 105 ALA A N 1
ATOM 823 C CA . ALA A 1 105 ? -10.576 15.343 21.827 1.00 94.25 105 ALA A CA 1
ATOM 824 C C . ALA A 1 105 ? -10.252 14.160 22.766 1.00 94.25 105 ALA A C 1
ATOM 826 O O . ALA A 1 105 ? -9.395 14.279 23.643 1.00 94.25 105 ALA A O 1
ATOM 827 N N . ASN A 1 106 ? -10.908 13.015 22.572 1.00 93.38 106 ASN A N 1
ATOM 828 C CA . ASN A 1 106 ? -10.738 11.798 23.363 1.00 93.38 106 ASN A CA 1
ATOM 829 C C . ASN A 1 106 ? -9.712 10.824 22.748 1.00 93.38 106 ASN A C 1
ATOM 831 O O . ASN A 1 106 ? -9.420 9.773 23.327 1.00 93.38 106 ASN A O 1
ATOM 835 N N . GLY A 1 107 ? -9.126 11.174 21.602 1.00 94.31 107 GLY A N 1
ATOM 836 C CA . GLY A 1 107 ? -8.144 10.375 20.885 1.00 94.31 107 GLY A CA 1
ATOM 837 C C . GLY A 1 107 ? -8.717 9.403 19.849 1.00 94.31 107 GLY A C 1
ATOM 838 O O . GLY A 1 107 ? -7.916 8.723 19.208 1.00 94.31 107 GLY A O 1
ATOM 839 N N . TYR A 1 108 ? -10.037 9.316 19.666 1.00 97.06 108 TYR A N 1
ATOM 840 C CA . TYR A 1 108 ? -10.678 8.447 18.679 1.00 97.06 108 TYR A CA 1
ATOM 841 C C . TYR A 1 108 ? -10.449 8.950 17.254 1.00 97.06 108 TYR A C 1
ATOM 843 O O . TYR A 1 108 ? -10.597 10.144 16.987 1.00 97.06 108 TYR A O 1
ATOM 851 N N . PRO A 1 109 ? -10.119 8.049 16.316 1.00 97.31 109 PRO A N 1
ATOM 852 C CA . PRO A 1 109 ? -9.952 8.427 14.928 1.00 97.31 109 PRO A CA 1
ATOM 853 C C . PRO A 1 109 ? -11.303 8.651 14.238 1.00 97.31 109 PRO A C 1
ATOM 855 O O . PRO A 1 109 ? -12.228 7.847 14.384 1.00 97.31 109 PRO A O 1
ATOM 858 N N . ILE A 1 110 ? -11.384 9.717 13.444 1.00 97.56 110 ILE A N 1
ATOM 859 C CA . ILE A 1 110 ? -12.549 10.116 12.651 1.00 97.56 110 ILE A CA 1
ATOM 860 C C . ILE A 1 110 ? -12.178 10.045 11.166 1.00 97.56 110 ILE A C 1
ATOM 862 O O . ILE A 1 110 ? -11.171 10.607 10.728 1.00 97.56 110 ILE A O 1
ATOM 866 N N . LEU A 1 111 ? -12.999 9.345 10.381 1.00 96.69 111 LEU A N 1
ATOM 867 C CA . LEU A 1 111 ? -12.903 9.358 8.921 1.00 96.69 111 LEU A CA 1
ATOM 868 C C . LEU A 1 111 ? -13.660 10.560 8.334 1.00 96.69 111 LEU A C 1
ATOM 870 O O . LEU A 1 111 ? -14.793 10.805 8.762 1.00 96.69 111 LEU A O 1
ATOM 874 N N . PRO A 1 112 ? -13.109 11.250 7.319 1.00 94.94 112 PRO A N 1
ATOM 875 C CA . PRO A 1 112 ? -13.840 12.267 6.564 1.00 94.94 112 PRO A CA 1
ATOM 876 C C . PRO A 1 112 ? -15.094 11.689 5.897 1.00 94.94 112 PRO A C 1
ATOM 878 O O . PRO A 1 112 ? -15.070 10.581 5.356 1.00 94.94 112 PRO A O 1
ATOM 881 N N . LEU A 1 113 ? -16.206 12.428 5.931 1.00 93.75 113 LEU A N 1
ATOM 882 C CA . LEU A 1 113 ? -17.489 11.960 5.381 1.00 93.75 113 LEU A CA 1
ATOM 883 C C . LEU A 1 113 ? -17.492 11.883 3.848 1.00 93.75 113 LEU A C 1
ATOM 885 O O . LEU A 1 113 ? -18.274 11.129 3.271 1.00 93.75 113 LEU A O 1
ATOM 889 N N . ASP A 1 114 ? -16.613 12.642 3.206 1.00 92.12 114 ASP A N 1
ATOM 890 C CA . ASP A 1 114 ? -16.419 12.765 1.763 1.00 92.12 114 ASP A CA 1
ATOM 891 C C . ASP A 1 114 ? -15.215 11.939 1.259 1.00 92.12 114 ASP A C 1
ATOM 893 O O . ASP A 1 114 ? -14.685 12.159 0.170 1.00 92.12 114 ASP A O 1
ATOM 897 N N . LEU A 1 115 ? -14.801 10.925 2.028 1.00 91.00 115 LEU A N 1
ATOM 898 C CA . LEU A 1 115 ? -13.671 10.050 1.702 1.00 91.00 115 LEU A CA 1
ATOM 899 C C . LEU A 1 115 ? -13.762 9.432 0.292 1.00 91.00 115 LEU A C 1
ATOM 901 O O . LEU A 1 115 ? -12.757 9.365 -0.414 1.00 91.00 115 LEU A O 1
ATOM 905 N N . LEU A 1 116 ? -14.960 9.019 -0.140 1.00 85.31 116 LEU A N 1
ATOM 906 C CA . LEU A 1 116 ? -15.182 8.426 -1.469 1.00 85.31 116 LEU A CA 1
ATOM 907 C C . LEU A 1 116 ? -14.898 9.396 -2.616 1.00 85.31 116 LEU A C 1
ATOM 909 O O . LEU A 1 116 ? -14.413 8.980 -3.665 1.00 85.31 116 LEU A O 1
ATOM 913 N N . THR A 1 117 ? -15.206 10.679 -2.431 1.00 87.00 117 THR A N 1
ATOM 914 C CA . THR A 1 117 ? -14.970 11.694 -3.462 1.00 87.00 117 THR A CA 1
ATOM 915 C C . THR A 1 117 ? -13.510 12.127 -3.507 1.00 87.00 117 THR A C 1
ATOM 917 O O . THR A 1 117 ? -13.051 12.604 -4.539 1.00 87.00 117 THR A O 1
ATOM 920 N N . GLN A 1 118 ? -12.768 11.928 -2.413 1.00 85.12 118 GLN A N 1
ATOM 921 C CA . GLN A 1 118 ? -11.359 12.301 -2.316 1.00 85.12 118 GLN A CA 1
ATOM 922 C C . GLN A 1 118 ? -10.401 11.172 -2.736 1.00 85.12 118 GLN A C 1
ATOM 924 O O . GLN A 1 118 ? -9.307 11.456 -3.216 1.00 85.12 118 GLN A O 1
ATOM 929 N N . VAL A 1 119 ? -10.766 9.892 -2.574 1.00 87.06 119 VAL A N 1
ATOM 930 C CA . VAL A 1 119 ? -9.814 8.775 -2.718 1.00 87.06 119 VAL A CA 1
ATOM 931 C C . VAL A 1 119 ? -10.164 7.836 -3.871 1.00 87.06 119 VAL A C 1
ATOM 933 O O . VAL A 1 119 ? -11.028 6.967 -3.771 1.00 87.06 119 VAL A O 1
ATOM 936 N N . SER A 1 120 ? -9.402 7.919 -4.963 1.00 85.56 120 SER A N 1
ATOM 937 C CA . SER A 1 120 ? -9.586 7.048 -6.134 1.00 85.56 120 SER A CA 1
ATOM 938 C C . SER A 1 120 ? -8.639 5.840 -6.164 1.00 85.56 120 SER A C 1
ATOM 940 O O . SER A 1 120 ? -9.009 4.771 -6.667 1.00 85.56 120 SER A O 1
ATOM 942 N N . ILE A 1 121 ? -7.438 5.962 -5.591 1.00 86.81 121 ILE A N 1
ATOM 943 C CA . ILE A 1 121 ? -6.363 4.968 -5.723 1.00 86.81 121 ILE A CA 1
ATOM 944 C C . ILE A 1 121 ? -6.267 4.011 -4.528 1.00 86.81 121 ILE A C 1
ATOM 946 O O . ILE A 1 121 ? -6.394 4.403 -3.371 1.00 86.81 121 ILE A O 1
ATOM 950 N N . LYS A 1 122 ? -5.985 2.728 -4.801 1.00 90.31 122 LYS A N 1
ATOM 951 C CA . LYS A 1 122 ? -5.921 1.653 -3.787 1.00 90.31 122 LYS A CA 1
ATOM 952 C C . LYS A 1 122 ? -4.921 1.934 -2.662 1.00 90.31 122 LYS A C 1
ATOM 954 O O . LYS A 1 122 ? -5.210 1.638 -1.510 1.00 90.31 122 LYS A O 1
ATOM 959 N N . ILE A 1 123 ? -3.757 2.497 -2.983 1.00 88.19 123 ILE A N 1
ATOM 960 C CA . ILE A 1 123 ? -2.700 2.738 -1.989 1.00 88.19 123 ILE A CA 1
ATOM 961 C C . ILE A 1 123 ? -3.137 3.721 -0.891 1.00 88.19 123 ILE A C 1
ATOM 963 O O . ILE A 1 123 ? -2.763 3.552 0.267 1.00 88.19 123 ILE A O 1
ATOM 967 N N . GLU A 1 124 ? -3.990 4.690 -1.223 1.00 90.81 124 GLU A N 1
ATOM 968 C CA . GLU A 1 124 ? -4.558 5.618 -0.244 1.00 90.81 124 GLU A CA 1
ATOM 969 C C . GLU A 1 124 ? -5.618 4.933 0.623 1.00 90.81 124 GLU A C 1
ATOM 971 O O . GLU A 1 124 ? -5.595 5.078 1.844 1.00 90.81 124 GLU A O 1
ATOM 976 N N . TRP A 1 125 ? -6.467 4.087 0.028 1.00 94.19 125 TRP A N 1
ATOM 977 C CA . TRP A 1 125 ? -7.391 3.231 0.781 1.00 94.19 125 TRP A CA 1
ATOM 978 C C . TRP A 1 125 ? -6.654 2.341 1.794 1.00 94.19 125 TRP A C 1
ATOM 980 O O . TRP A 1 125 ? -7.046 2.269 2.960 1.00 94.19 125 TRP A O 1
ATOM 990 N N . GLU A 1 126 ? -5.547 1.712 1.384 1.00 95.44 126 GLU A N 1
ATOM 991 C CA . GLU A 1 126 ? -4.696 0.910 2.272 1.00 95.44 126 GLU A CA 1
ATOM 992 C C . GLU A 1 126 ? -4.122 1.737 3.425 1.00 95.44 126 GLU A C 1
ATOM 994 O O . GLU A 1 126 ? -4.151 1.296 4.578 1.00 95.44 126 GLU A O 1
ATOM 999 N N . ARG A 1 127 ? -3.600 2.932 3.118 1.00 94.75 127 ARG A N 1
ATOM 1000 C CA . ARG A 1 127 ? -2.996 3.839 4.098 1.00 94.75 127 ARG A CA 1
ATOM 1001 C C . ARG A 1 127 ? -4.016 4.289 5.139 1.00 94.75 127 ARG A C 1
ATOM 1003 O O . ARG A 1 127 ? -3.738 4.192 6.333 1.00 94.75 127 ARG A O 1
ATOM 1010 N N . ILE A 1 128 ? -5.183 4.752 4.697 1.00 95.88 128 ILE A N 1
ATOM 1011 C CA . ILE A 1 128 ? -6.249 5.279 5.560 1.00 95.88 128 ILE A CA 1
ATOM 1012 C C . ILE A 1 128 ? -6.793 4.175 6.462 1.00 95.88 128 ILE A C 1
ATOM 1014 O O . ILE A 1 128 ? -6.878 4.356 7.676 1.00 95.88 128 ILE A O 1
ATOM 1018 N N . PHE A 1 129 ? -7.060 2.996 5.899 1.00 97.50 129 PHE A N 1
ATOM 1019 C CA . PHE A 1 129 ? -7.491 1.831 6.666 1.00 97.50 129 PHE A CA 1
ATOM 1020 C C . PHE A 1 129 ? -6.454 1.413 7.719 1.00 97.50 129 PHE A C 1
ATOM 1022 O O . PHE A 1 129 ? -6.795 1.199 8.886 1.00 97.50 129 PH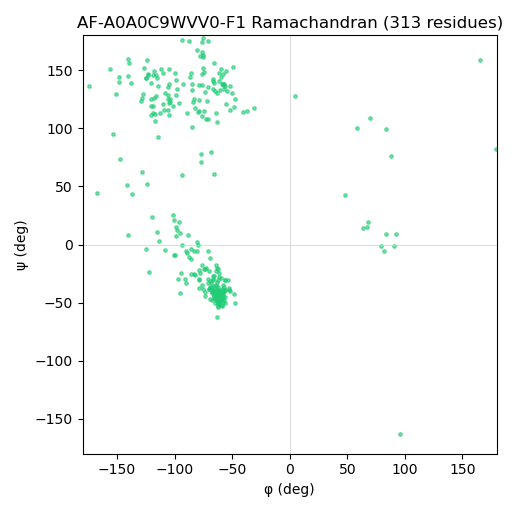E A O 1
ATOM 1029 N N . ALA A 1 130 ? -5.175 1.319 7.331 1.00 97.00 130 ALA A N 1
ATOM 1030 C CA . ALA A 1 130 ? -4.095 0.967 8.249 1.00 97.00 130 ALA A CA 1
ATOM 1031 C C . ALA A 1 130 ? -3.969 1.988 9.386 1.00 97.00 130 ALA A C 1
ATOM 1033 O O . ALA A 1 130 ? -3.823 1.601 10.547 1.00 97.00 130 ALA A O 1
ATOM 1034 N N . GLN A 1 131 ? -4.031 3.280 9.053 1.00 96.44 131 GLN A N 1
ATOM 1035 C CA . GLN A 1 131 ? -3.944 4.380 10.007 1.00 96.44 131 GLN A CA 1
ATOM 1036 C C . GLN A 1 131 ? -5.108 4.343 11.002 1.00 96.44 131 GLN A C 1
ATOM 1038 O O . GLN A 1 131 ? -4.859 4.357 12.207 1.00 96.44 131 GLN A O 1
ATOM 1043 N N . TYR A 1 132 ? -6.342 4.208 10.509 1.00 97.81 132 TYR A N 1
ATOM 1044 C CA . TYR A 1 132 ? -7.553 4.162 11.327 1.00 97.81 132 TYR A CA 1
ATOM 1045 C C . TYR A 1 132 ? -7.518 3.012 12.344 1.00 97.81 132 TYR A C 1
ATOM 1047 O O . TYR A 1 132 ? -7.654 3.230 13.551 1.00 97.81 132 TYR A O 1
ATOM 1055 N N . LEU A 1 133 ? -7.252 1.780 11.887 1.00 98.00 133 LEU A N 1
ATOM 1056 C CA . LEU A 1 133 ? -7.173 0.623 12.786 1.00 98.00 133 LEU A CA 1
ATOM 1057 C C . LEU A 1 133 ? -5.990 0.708 13.751 1.00 98.00 133 LEU A C 1
ATOM 1059 O O . LEU A 1 133 ? -6.113 0.304 14.907 1.00 98.00 133 LEU A O 1
ATOM 1063 N N . THR A 1 134 ? -4.852 1.248 13.311 1.00 97.62 134 THR A N 1
ATOM 1064 C CA . THR A 1 134 ? -3.687 1.419 14.186 1.00 97.62 134 THR A CA 1
ATOM 1065 C C . THR A 1 134 ? -3.968 2.424 15.294 1.00 97.62 134 THR A C 1
ATOM 1067 O O . THR A 1 134 ? -3.644 2.143 16.445 1.00 97.62 134 THR A O 1
ATOM 1070 N N . GLN A 1 135 ? -4.602 3.558 14.988 1.00 97.31 135 GLN A N 1
ATOM 1071 C CA . GLN A 1 135 ? -4.984 4.554 15.992 1.00 97.31 135 GLN A CA 1
ATOM 1072 C C . GLN A 1 135 ? -5.938 3.948 17.030 1.00 97.31 135 GLN A C 1
ATOM 1074 O O . GLN A 1 135 ? -5.671 4.040 18.227 1.00 97.31 135 GLN A O 1
ATOM 1079 N N . HIS A 1 136 ? -6.965 3.212 16.595 1.00 97.62 136 HIS A N 1
ATOM 1080 C CA . HIS A 1 136 ? -7.850 2.485 17.513 1.00 97.62 136 HIS A CA 1
ATOM 1081 C C . HIS A 1 136 ? -7.127 1.439 18.363 1.00 97.62 136 HI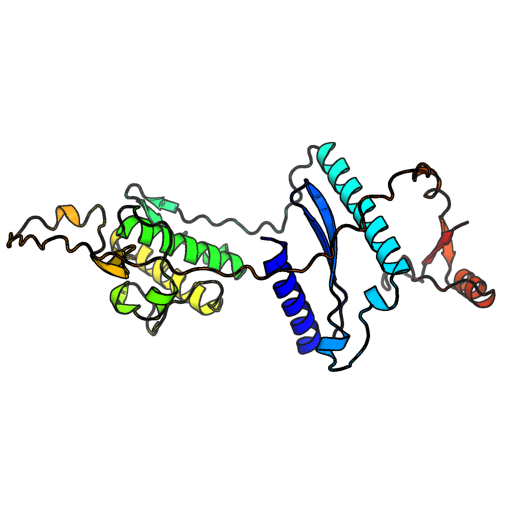S A C 1
ATOM 1083 O O . HIS A 1 136 ? -7.394 1.324 19.556 1.00 97.62 136 HIS A O 1
ATOM 1089 N N . TYR A 1 137 ? -6.189 0.690 17.786 1.00 97.56 137 TYR A N 1
ATOM 1090 C CA . TYR A 1 137 ? -5.437 -0.329 18.521 1.00 97.56 137 TYR A CA 1
ATOM 1091 C C . TYR A 1 137 ? -4.471 0.286 19.546 1.00 97.56 137 TYR A C 1
ATOM 1093 O O . TYR A 1 137 ? -4.292 -0.232 20.653 1.00 97.56 137 TYR A O 1
ATOM 1101 N N . VAL A 1 138 ? -3.870 1.429 19.205 1.00 96.62 138 VAL A N 1
ATOM 1102 C CA . VAL A 1 138 ? -3.058 2.242 20.119 1.00 96.62 138 VAL A CA 1
ATOM 1103 C C . VAL A 1 138 ? -3.909 2.713 21.298 1.00 96.62 138 VAL A C 1
ATOM 1105 O O . VAL A 1 138 ? -3.458 2.600 22.435 1.00 96.62 138 VAL A O 1
ATOM 1108 N N . LEU A 1 139 ? -5.137 3.185 21.063 1.00 96.06 139 LEU A N 1
ATOM 1109 C CA . LEU A 1 139 ? -6.057 3.555 22.145 1.00 96.06 139 LEU A CA 1
ATOM 1110 C C . LEU A 1 139 ? -6.411 2.348 23.012 1.00 96.06 139 LEU A C 1
ATOM 1112 O O . LEU A 1 139 ? -6.169 2.384 24.215 1.00 96.06 139 LEU A O 1
ATOM 1116 N N . ALA A 1 140 ? -6.877 1.259 22.394 1.00 96.75 140 ALA A N 1
ATOM 1117 C CA . ALA A 1 140 ? -7.299 0.035 23.076 1.00 96.75 140 ALA A CA 1
ATOM 1118 C C . ALA A 1 140 ? -6.212 -0.573 23.978 1.00 96.75 140 ALA A C 1
ATOM 1120 O O . ALA A 1 140 ? -6.525 -1.205 24.988 1.00 96.75 140 ALA A O 1
ATOM 1121 N N . SER A 1 141 ? -4.940 -0.382 23.616 1.00 96.12 141 SER A N 1
ATOM 1122 C CA . SER A 1 141 ? -3.770 -0.873 24.353 1.00 96.12 141 SER A CA 1
ATOM 1123 C C . SER A 1 141 ? -3.126 0.173 25.274 1.00 96.12 141 SER A C 1
ATOM 1125 O O . SER A 1 141 ? -1.996 -0.032 25.726 1.00 96.12 141 SER A O 1
ATOM 1127 N N . ARG A 1 142 ? -3.784 1.316 25.531 1.00 93.81 142 ARG A N 1
ATOM 1128 C CA . ARG A 1 142 ? -3.234 2.467 26.280 1.00 93.81 142 ARG A CA 1
ATOM 1129 C C . ARG A 1 142 ? -1.836 2.886 25.811 1.00 93.81 142 ARG A C 1
ATOM 1131 O O . ARG A 1 142 ? -0.944 3.166 26.609 1.00 93.81 142 ARG A O 1
ATOM 1138 N N . ARG A 1 143 ? -1.629 2.914 24.494 1.00 92.19 143 ARG A N 1
ATOM 1139 C CA . ARG A 1 143 ? -0.375 3.302 23.826 1.00 92.19 143 ARG A CA 1
ATOM 1140 C C . ARG A 1 143 ? 0.820 2.385 24.119 1.00 92.19 143 ARG A C 1
ATOM 1142 O O . ARG A 1 143 ? 1.954 2.743 23.802 1.00 92.19 143 ARG A O 1
ATOM 1149 N N . THR A 1 144 ? 0.595 1.194 24.682 1.00 90.62 144 THR A N 1
ATOM 1150 C CA . THR A 1 144 ? 1.672 0.217 24.933 1.00 90.62 144 THR A CA 1
ATOM 1151 C C . THR A 1 144 ? 2.195 -0.416 23.643 1.00 90.62 144 THR A C 1
ATOM 1153 O O . THR A 1 144 ? 3.376 -0.776 23.556 1.00 90.62 144 THR A O 1
ATOM 1156 N N . LEU A 1 145 ? 1.333 -0.524 22.629 1.00 92.31 145 LEU A N 1
ATOM 1157 C CA . LEU A 1 145 ? 1.648 -1.050 21.308 1.00 92.31 145 LEU A CA 1
ATOM 1158 C C . LEU A 1 145 ? 1.321 -0.021 20.231 1.00 92.31 145 LEU A C 1
ATOM 1160 O O . LEU A 1 145 ? 0.365 0.738 20.346 1.00 92.31 145 LEU A O 1
ATOM 1164 N N . LYS A 1 146 ? 2.139 -0.013 19.176 1.00 93.25 146 LYS A N 1
ATOM 1165 C CA . LYS A 1 146 ? 2.025 0.921 18.046 1.00 93.25 146 LYS A CA 1
ATOM 1166 C C . LYS A 1 146 ? 1.522 0.266 16.763 1.00 93.25 146 LYS A C 1
ATOM 1168 O O . LYS A 1 146 ? 1.361 0.952 15.764 1.00 93.25 146 LYS A O 1
ATOM 1173 N N . THR A 1 147 ? 1.341 -1.051 16.759 1.00 94.31 147 THR A N 1
ATOM 1174 C CA . THR A 1 147 ? 1.067 -1.823 15.545 1.00 94.31 147 THR A CA 1
ATOM 1175 C C . THR A 1 147 ? -0.006 -2.870 15.795 1.00 94.31 147 THR A C 1
ATOM 1177 O O . THR A 1 147 ? -0.008 -3.545 16.825 1.00 94.31 147 THR A O 1
ATOM 1180 N N . VAL A 1 148 ? -0.908 -3.014 14.825 1.00 97.19 148 VAL A N 1
ATOM 1181 C CA . VAL A 1 148 ? -1.940 -4.054 14.821 1.00 97.19 148 VAL A CA 1
ATOM 1182 C C . VAL A 1 148 ? -1.288 -5.406 14.500 1.00 97.19 148 VAL A C 1
ATOM 1184 O O . VAL A 1 148 ? -0.539 -5.502 13.521 1.00 97.19 148 VAL A O 1
ATOM 1187 N N . PRO A 1 149 ? -1.560 -6.476 15.266 1.00 97.12 149 PRO A N 1
ATOM 1188 C CA . PRO A 1 149 ? -1.057 -7.814 14.973 1.00 97.12 149 PRO A CA 1
ATOM 1189 C C . PRO A 1 149 ? -1.869 -8.462 13.836 1.00 97.12 149 PRO A C 1
ATOM 1191 O O . PRO A 1 149 ? -2.636 -9.392 14.070 1.00 97.12 149 PRO A O 1
ATOM 1194 N N . TRP A 1 150 ? -1.704 -7.978 12.599 1.00 97.56 150 TRP A N 1
ATOM 1195 C CA . TRP A 1 150 ? -2.538 -8.328 11.433 1.00 97.56 150 TRP A CA 1
ATOM 1196 C C . TRP A 1 150 ? -2.774 -9.827 11.226 1.00 97.56 150 TRP A C 1
ATOM 1198 O O . TRP A 1 150 ? -3.900 -10.227 10.953 1.00 97.56 150 TRP A O 1
ATOM 1208 N N . ALA A 1 151 ? -1.743 -10.663 11.383 1.00 96.06 151 ALA A N 1
ATOM 1209 C CA . ALA A 1 151 ? -1.890 -12.113 11.247 1.00 96.06 151 ALA A CA 1
ATOM 1210 C C . ALA A 1 151 ? -2.878 -12.680 12.284 1.00 96.06 151 ALA A C 1
ATOM 1212 O O . ALA A 1 151 ? -3.832 -13.362 11.933 1.00 96.06 151 ALA A O 1
ATOM 1213 N N . LYS A 1 152 ? -2.714 -12.307 13.560 1.00 96.88 152 LYS A N 1
ATOM 1214 C CA . LYS A 1 152 ? -3.585 -12.761 14.655 1.00 96.88 152 LYS A CA 1
ATOM 1215 C C . LYS A 1 152 ? -4.979 -12.148 14.594 1.00 96.88 152 LYS A C 1
ATOM 1217 O O . LYS A 1 152 ? -5.941 -12.819 14.957 1.00 96.88 152 LYS A O 1
ATOM 1222 N N . LEU A 1 153 ? -5.086 -10.905 14.121 1.00 97.38 153 LEU A N 1
ATOM 1223 C CA . LEU A 1 153 ? -6.369 -10.269 13.840 1.00 97.38 153 LEU A CA 1
ATOM 1224 C C . LEU A 1 153 ? -7.141 -11.055 12.774 1.00 97.38 153 LEU A C 1
ATOM 1226 O O . LEU A 1 153 ? -8.322 -11.325 12.959 1.00 97.38 153 LEU A O 1
ATOM 1230 N N . SER A 1 154 ? -6.469 -11.457 11.691 1.00 96.88 154 SER A N 1
ATOM 1231 C CA . SER A 1 154 ? -7.081 -12.245 10.620 1.00 96.88 154 SER A CA 1
ATOM 1232 C C . SER A 1 154 ? -7.535 -13.622 11.105 1.00 96.88 154 SER A C 1
ATOM 1234 O O . SER A 1 154 ? -8.622 -14.055 10.734 1.00 96.88 154 SER A O 1
ATOM 1236 N N . ASP A 1 155 ? -6.728 -14.296 11.931 1.00 96.44 155 ASP A N 1
ATOM 1237 C CA . ASP A 1 155 ? -7.032 -15.640 12.448 1.00 96.44 155 ASP A CA 1
ATOM 1238 C C . ASP A 1 155 ? -8.204 -15.638 13.447 1.00 96.44 155 ASP A C 1
ATOM 1240 O O . ASP A 1 155 ? -8.926 -16.629 13.587 1.00 96.44 155 ASP A O 1
ATOM 1244 N N . HIS A 1 156 ? -8.375 -14.543 14.195 1.00 96.06 156 HIS A N 1
ATOM 1245 C CA . HIS A 1 156 ? -9.272 -14.479 15.350 1.00 96.06 156 HIS A CA 1
ATOM 1246 C C . HIS A 1 156 ? -10.100 -13.189 15.399 1.00 96.06 156 HIS A C 1
ATOM 1248 O O . HIS A 1 156 ? -10.264 -12.602 16.470 1.00 96.06 156 HIS A O 1
ATOM 1254 N N . LEU A 1 157 ? -10.648 -12.759 14.258 1.00 97.12 157 LEU A N 1
ATOM 1255 C CA . LEU A 1 157 ? -11.341 -11.474 14.107 1.00 97.12 157 LEU A CA 1
ATOM 1256 C C . LEU A 1 157 ? -12.370 -11.196 15.214 1.00 97.12 157 LEU A C 1
ATOM 1258 O O . LEU A 1 157 ? -12.295 -10.161 15.873 1.00 97.12 157 LEU A O 1
ATOM 1262 N N . SER A 1 158 ? -13.263 -12.152 15.481 1.00 97.12 158 SER A N 1
ATOM 1263 C CA . SER A 1 158 ? -14.339 -12.023 16.476 1.00 97.12 158 SER A CA 1
ATOM 1264 C C . SER A 1 158 ? -13.852 -11.822 17.915 1.00 97.12 158 SER A C 1
ATOM 1266 O O . SER A 1 158 ? -14.594 -11.319 18.756 1.00 97.12 158 SER A O 1
ATOM 1268 N N . ARG A 1 159 ? -12.600 -12.192 18.223 1.00 97.31 159 ARG A N 1
ATOM 1269 C CA . ARG A 1 159 ? -11.994 -11.951 19.541 1.00 97.31 159 ARG A CA 1
ATOM 1270 C C . ARG A 1 159 ? -11.443 -10.538 19.686 1.00 97.31 159 ARG A C 1
ATOM 1272 O O . ARG A 1 159 ? -11.324 -10.068 20.811 1.00 97.31 159 ARG A O 1
ATOM 1279 N N . PHE A 1 160 ? -11.069 -9.899 18.580 1.00 98.00 160 PHE A N 1
ATOM 1280 C CA . PHE A 1 160 ? -10.481 -8.560 18.565 1.00 98.00 160 PHE A CA 1
ATOM 1281 C C . PHE A 1 160 ? -11.521 -7.475 18.329 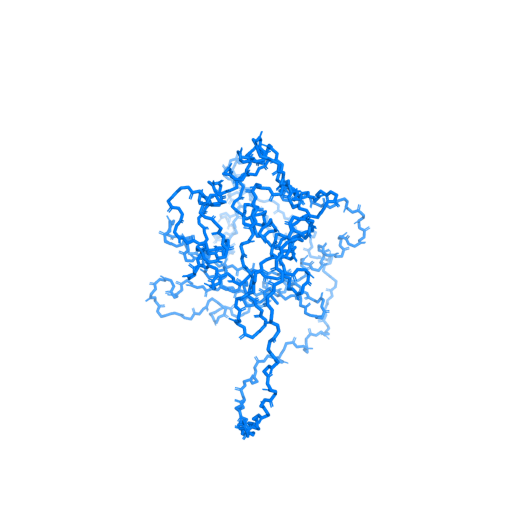1.00 98.00 160 PHE A C 1
ATOM 1283 O O . PHE A 1 160 ? -11.434 -6.426 18.956 1.00 98.00 160 PHE A O 1
ATOM 1290 N N . ILE A 1 161 ? -12.464 -7.699 17.415 1.00 98.12 161 ILE A N 1
ATOM 1291 C CA . ILE A 1 161 ? -13.427 -6.693 16.972 1.00 98.12 161 ILE A CA 1
ATOM 1292 C C . ILE A 1 161 ? -14.833 -7.297 17.089 1.00 98.12 161 ILE A C 1
ATOM 1294 O O . ILE A 1 161 ? -15.071 -8.384 16.555 1.00 98.12 161 ILE A O 1
ATOM 1298 N N . PRO A 1 162 ? -15.761 -6.628 17.791 1.00 97.62 162 PRO A N 1
ATOM 1299 C CA . PRO A 1 162 ? -17.158 -7.039 17.844 1.00 97.62 162 PRO A CA 1
ATOM 1300 C C . PRO A 1 162 ? -17.801 -7.109 16.448 1.00 97.62 162 PRO A C 1
ATOM 1302 O O . PRO A 1 162 ? -17.465 -6.295 15.581 1.00 97.62 162 PRO A O 1
ATOM 1305 N N . PRO A 1 163 ? -18.744 -8.039 16.219 1.00 97.25 163 PRO A N 1
ATOM 1306 C CA . PRO A 1 163 ? -19.356 -8.245 14.907 1.00 97.25 163 PRO A CA 1
ATOM 1307 C C . PRO A 1 163 ? -20.102 -7.010 14.387 1.00 97.25 163 PRO A C 1
ATOM 1309 O O . PRO A 1 163 ? -20.164 -6.802 13.182 1.00 97.25 163 PRO A O 1
ATOM 1312 N N . GLU A 1 164 ? -20.629 -6.151 15.260 1.00 97.19 164 GLU A N 1
ATOM 1313 C CA . GLU A 1 164 ? -21.302 -4.923 14.839 1.00 97.19 164 GLU A CA 1
ATOM 1314 C C . GLU A 1 164 ? -20.339 -3.909 14.190 1.00 97.19 164 GLU A C 1
ATOM 1316 O O . GLU A 1 164 ? -20.731 -3.147 13.301 1.00 97.19 164 GLU A O 1
ATOM 1321 N N . CYS A 1 165 ? -19.067 -3.901 14.595 1.00 97.50 165 CYS A N 1
ATOM 1322 C CA . CYS A 1 165 ? -18.058 -2.960 14.106 1.00 97.50 165 CYS A CA 1
ATOM 1323 C C . CYS A 1 165 ? -17.465 -3.348 12.743 1.00 97.50 165 CYS A C 1
ATOM 1325 O O . CYS A 1 165 ? -16.696 -2.568 12.183 1.00 97.50 165 CYS A O 1
ATOM 1327 N N . VAL A 1 166 ? -17.809 -4.520 12.202 1.00 97.19 166 VAL A N 1
ATOM 1328 C CA . VAL A 1 166 ? -17.342 -4.993 10.891 1.00 97.19 166 VAL A CA 1
ATOM 1329 C C . VAL A 1 166 ? -18.497 -5.050 9.883 1.00 97.19 166 VAL A C 1
ATOM 1331 O O . VAL A 1 166 ? -19.642 -5.261 10.288 1.00 97.19 166 VAL A O 1
ATOM 1334 N N . PRO A 1 167 ? -18.237 -4.871 8.574 1.00 97.69 167 PRO A N 1
ATOM 1335 C CA . PRO A 1 167 ? -19.271 -5.023 7.557 1.00 97.69 167 PRO A CA 1
ATOM 1336 C C . PRO A 1 167 ? -19.866 -6.439 7.567 1.00 97.69 167 PRO A C 1
ATOM 1338 O O . PRO A 1 167 ? -19.112 -7.407 7.752 1.00 97.69 167 PRO A O 1
ATOM 1341 N N . PRO A 1 168 ? -21.176 -6.595 7.301 1.00 95.88 168 PRO A N 1
ATOM 1342 C CA . PRO A 1 168 ? -21.810 -7.905 7.185 1.00 95.88 168 PRO A CA 1
ATOM 1343 C C . PRO A 1 168 ? -21.066 -8.821 6.203 1.00 95.88 168 PRO A C 1
ATOM 1345 O O . PRO A 1 168 ? -20.650 -8.391 5.131 1.00 95.88 168 PRO A O 1
ATOM 1348 N N . GLY A 1 169 ? -20.873 -10.088 6.577 1.00 95.00 169 GLY A N 1
ATOM 1349 C CA . GLY A 1 169 ? -20.150 -11.073 5.758 1.00 95.00 169 GLY A CA 1
ATOM 1350 C C . GLY A 1 169 ? -18.619 -11.020 5.862 1.00 95.00 169 GLY A C 1
ATOM 1351 O O . GLY A 1 169 ? -17.945 -11.908 5.339 1.00 95.00 169 GLY A O 1
ATOM 1352 N N . THR A 1 170 ? -18.044 -10.047 6.578 1.00 96.06 170 THR A N 1
ATOM 1353 C CA . THR A 1 170 ? -16.590 -9.984 6.796 1.00 96.06 170 THR A CA 1
ATOM 1354 C C . THR A 1 170 ? -16.146 -11.065 7.782 1.00 96.06 170 THR A C 1
ATOM 1356 O O . THR A 1 170 ? -16.386 -10.961 8.983 1.00 96.06 170 THR A O 1
ATOM 1359 N N . THR A 1 171 ? -15.466 -12.103 7.289 1.00 94.69 171 THR A N 1
ATOM 1360 C CA . THR A 1 171 ? -14.960 -13.209 8.128 1.00 94.69 171 THR A CA 1
ATOM 1361 C C . THR A 1 171 ? -13.517 -13.021 8.585 1.00 94.69 171 THR A C 1
ATOM 1363 O O . THR A 1 171 ? -13.117 -13.582 9.602 1.00 94.69 171 THR A O 1
ATOM 1366 N N . HIS A 1 172 ? -12.725 -12.237 7.852 1.00 95.50 172 HIS A N 1
ATOM 1367 C CA . HIS A 1 172 ? -11.309 -12.027 8.128 1.00 95.50 172 HIS A CA 1
ATOM 1368 C C . HIS A 1 172 ? -10.869 -10.620 7.719 1.00 95.50 172 HIS A C 1
ATOM 1370 O O . HIS A 1 172 ? -11.311 -10.090 6.702 1.00 95.50 172 HIS A O 1
ATOM 1376 N N . ILE A 1 173 ? -9.953 -10.035 8.494 1.00 97.00 173 ILE A N 1
ATOM 1377 C CA . ILE A 1 173 ? -9.290 -8.768 8.169 1.00 97.00 173 ILE A CA 1
ATOM 1378 C C . ILE A 1 173 ? -7.795 -9.039 8.055 1.00 97.00 173 ILE A C 1
ATOM 1380 O O . ILE A 1 173 ? -7.139 -9.373 9.042 1.00 97.00 173 ILE A O 1
ATOM 1384 N N . ARG A 1 174 ? -7.257 -8.896 6.843 1.00 96.75 174 ARG A N 1
ATOM 1385 C CA . ARG A 1 174 ? -5.829 -9.082 6.553 1.00 96.75 174 ARG A CA 1
ATOM 1386 C C . ARG A 1 174 ? -5.091 -7.750 6.623 1.00 96.75 174 ARG A C 1
ATOM 1388 O O . ARG A 1 174 ? -5.680 -6.690 6.800 1.00 96.75 174 ARG A O 1
ATOM 1395 N N . GLN A 1 175 ? -3.774 -7.809 6.459 1.00 96.69 175 GLN A N 1
ATOM 1396 C CA . GLN A 1 175 ? -2.985 -6.607 6.228 1.00 96.69 175 GLN A CA 1
ATOM 1397 C C . GLN A 1 175 ? -3.500 -5.882 4.966 1.00 96.69 175 GLN A C 1
ATOM 1399 O O . GLN A 1 175 ? -3.718 -6.559 3.958 1.00 96.69 175 GLN A O 1
ATOM 1404 N N . PRO A 1 176 ? -3.635 -4.541 4.967 1.00 97.00 176 PRO A N 1
ATOM 1405 C CA . PRO A 1 176 ? -4.312 -3.812 3.882 1.00 97.00 176 PRO A CA 1
ATOM 1406 C C . PRO A 1 176 ? -3.698 -4.036 2.501 1.00 97.00 176 PRO A C 1
ATOM 1408 O O . PRO A 1 176 ? -4.416 -4.197 1.520 1.00 97.00 176 PRO A O 1
ATOM 1411 N N . ARG A 1 177 ? -2.369 -4.184 2.443 1.00 93.94 177 ARG A N 1
ATOM 1412 C CA . ARG A 1 177 ? -1.627 -4.526 1.220 1.00 93.94 177 ARG A CA 1
ATOM 1413 C C . ARG A 1 177 ? -2.142 -5.797 0.528 1.00 93.94 177 ARG A C 1
ATOM 1415 O O . ARG A 1 177 ? -2.089 -5.894 -0.695 1.00 93.94 177 ARG A O 1
ATOM 1422 N N . ASN A 1 178 ? -2.670 -6.744 1.305 1.00 95.25 178 ASN A N 1
ATOM 1423 C CA . ASN A 1 178 ? -3.182 -8.036 0.845 1.00 95.25 178 ASN A CA 1
ATOM 1424 C C . ASN A 1 178 ? -4.714 -8.054 0.691 1.00 95.25 178 ASN A C 1
ATOM 1426 O O . ASN A 1 178 ? -5.292 -9.119 0.477 1.00 95.25 178 ASN A O 1
ATOM 1430 N N . MET A 1 179 ? -5.380 -6.907 0.840 1.00 96.88 179 MET A N 1
ATOM 1431 C CA . MET A 1 179 ? -6.814 -6.745 0.603 1.00 96.88 179 MET A CA 1
ATOM 1432 C C . MET A 1 179 ? -7.035 -6.120 -0.778 1.00 96.88 179 MET A C 1
ATOM 1434 O O . MET A 1 179 ? -6.210 -5.339 -1.265 1.00 96.88 179 MET A O 1
ATOM 1438 N N . ASN A 1 180 ? -8.138 -6.477 -1.437 1.00 95.94 180 ASN A N 1
ATOM 1439 C CA . ASN A 1 180 ? -8.558 -5.790 -2.657 1.00 95.94 180 ASN A CA 1
ATOM 1440 C C . ASN A 1 180 ? -9.169 -4.415 -2.305 1.00 95.94 180 ASN A C 1
ATOM 1442 O O . ASN A 1 180 ? -9.508 -4.151 -1.149 1.00 95.94 180 ASN A O 1
ATOM 1446 N N . LYS A 1 181 ? -9.272 -3.524 -3.299 1.00 94.75 181 LYS A N 1
ATOM 1447 C CA . LYS A 1 181 ? -9.795 -2.162 -3.096 1.00 94.75 181 LYS A CA 1
ATOM 1448 C C . LYS A 1 181 ? -11.233 -2.188 -2.564 1.00 94.75 181 LYS A C 1
ATOM 1450 O O . LYS A 1 181 ? -11.522 -1.503 -1.594 1.00 94.75 181 LYS A O 1
ATOM 1455 N N . GLU A 1 182 ? -12.085 -3.023 -3.149 1.00 95.75 182 GLU A N 1
ATOM 1456 C CA . GLU A 1 182 ? -13.506 -3.131 -2.805 1.00 95.75 182 GLU A CA 1
ATOM 1457 C C . GLU A 1 182 ? -13.735 -3.511 -1.333 1.00 95.75 182 GLU A C 1
ATOM 1459 O O . GLU A 1 182 ? -14.574 -2.924 -0.661 1.00 95.75 182 GLU A O 1
ATOM 1464 N N . THR A 1 183 ? -12.942 -4.436 -0.782 1.00 97.00 183 THR A N 1
ATOM 1465 C CA . THR A 1 183 ? -13.058 -4.826 0.634 1.00 97.00 183 THR A CA 1
ATOM 1466 C C . THR A 1 183 ? -12.656 -3.677 1.558 1.00 97.00 183 THR A C 1
ATOM 1468 O O . THR A 1 183 ? -13.303 -3.461 2.582 1.00 97.00 183 THR A O 1
ATOM 1471 N N . LEU A 1 184 ? -11.596 -2.935 1.215 1.00 97.50 184 LEU A N 1
ATOM 1472 C CA . LEU A 1 184 ? -11.162 -1.763 1.986 1.00 97.50 184 LEU A CA 1
ATOM 1473 C C . LEU A 1 184 ? -12.229 -0.662 1.956 1.00 97.50 184 LEU A C 1
ATOM 1475 O O . LEU A 1 184 ? -12.554 -0.094 2.998 1.00 97.50 184 LEU A O 1
ATOM 1479 N N . GLU A 1 185 ? -12.792 -0.407 0.776 1.00 96.19 185 GLU A N 1
ATOM 1480 C CA . GLU A 1 185 ? -13.848 0.576 0.544 1.00 96.19 185 GLU A CA 1
ATOM 1481 C C . GLU A 1 185 ? -15.120 0.219 1.321 1.00 96.19 185 GLU A C 1
ATOM 1483 O O . GLU A 1 185 ? -15.585 1.022 2.129 1.00 96.19 185 GLU A O 1
ATOM 1488 N N . ASN A 1 186 ? -15.611 -1.018 1.194 1.00 97.25 186 ASN A N 1
ATOM 1489 C CA . ASN A 1 186 ? -16.770 -1.517 1.939 1.00 97.25 186 ASN A CA 1
ATOM 1490 C C . ASN A 1 186 ? -16.582 -1.382 3.457 1.00 97.25 186 ASN A C 1
ATOM 1492 O O . ASN A 1 186 ? -17.513 -1.012 4.176 1.00 97.25 186 ASN A O 1
ATOM 1496 N N . PHE A 1 187 ? -15.371 -1.639 3.960 1.00 98.06 187 PHE A N 1
ATOM 1497 C CA . PHE A 1 187 ? -15.075 -1.511 5.383 1.00 98.06 187 PHE A CA 1
ATOM 1498 C C . PHE A 1 187 ? -15.088 -0.063 5.872 1.00 98.06 187 PHE A C 1
ATOM 1500 O O . PHE A 1 187 ? -15.705 0.243 6.893 1.00 98.06 187 PHE A O 1
ATOM 1507 N N . LEU A 1 188 ? -14.430 0.841 5.149 1.00 97.62 188 LEU A N 1
ATOM 1508 C CA . LEU A 1 188 ? -14.392 2.256 5.518 1.00 97.62 188 LEU A CA 1
ATOM 1509 C C . LEU A 1 188 ? -15.767 2.913 5.356 1.00 97.62 188 LEU A C 1
ATOM 1511 O O . LEU A 1 188 ? -16.149 3.734 6.187 1.00 97.62 188 LEU A O 1
ATOM 1515 N N . MET A 1 189 ? -16.558 2.485 4.372 1.00 96.94 189 MET A N 1
ATOM 1516 C CA . MET A 1 189 ? -17.940 2.930 4.210 1.00 96.94 189 MET A CA 1
ATOM 1517 C C . MET A 1 189 ? -18.853 2.469 5.339 1.00 96.94 189 MET A C 1
ATOM 1519 O O . MET A 1 189 ? -19.675 3.253 5.816 1.00 96.94 189 MET A O 1
ATOM 1523 N N . HIS A 1 190 ? -18.682 1.239 5.826 1.00 98.12 190 HIS A N 1
ATOM 1524 C CA . HIS A 1 190 ? -19.382 0.774 7.025 1.00 98.12 190 HIS A CA 1
ATOM 1525 C C . HIS A 1 190 ? -19.084 1.666 8.233 1.00 98.12 190 HIS A C 1
ATOM 1527 O O . HIS A 1 190 ? -20.005 2.075 8.941 1.00 98.12 190 HIS A O 1
ATOM 1533 N N . ILE A 1 191 ? -17.815 2.041 8.431 1.00 98.06 191 ILE A N 1
ATOM 1534 C CA . ILE A 1 191 ? -17.415 2.969 9.497 1.00 98.06 191 ILE A CA 1
ATOM 1535 C C . ILE A 1 191 ? -18.063 4.342 9.299 1.00 98.06 191 ILE A C 1
ATOM 1537 O O . ILE A 1 191 ? -18.674 4.851 10.235 1.00 98.06 191 ILE A O 1
ATOM 1541 N N . ILE A 1 192 ? -17.980 4.934 8.104 1.00 97.62 192 ILE A N 1
ATOM 1542 C CA . ILE A 1 192 ? -18.570 6.253 7.813 1.00 97.62 192 ILE A CA 1
ATOM 1543 C C . ILE A 1 192 ? -20.082 6.247 8.073 1.00 97.62 192 ILE A C 1
ATOM 1545 O O . ILE A 1 192 ? -20.612 7.177 8.678 1.00 97.62 192 ILE A O 1
ATOM 1549 N N . ASN A 1 193 ? -20.787 5.188 7.675 1.00 97.56 193 ASN A N 1
ATOM 1550 C CA . ASN A 1 193 ? -22.222 5.053 7.929 1.00 97.56 193 ASN A CA 1
ATOM 1551 C C . ASN A 1 193 ? -22.537 4.956 9.429 1.00 97.56 193 ASN A C 1
ATOM 1553 O O . ASN A 1 193 ? -23.499 5.566 9.902 1.00 97.56 193 ASN A O 1
ATOM 1557 N N . ARG A 1 194 ? -21.696 4.260 10.201 1.00 97.94 194 ARG A N 1
ATOM 1558 C CA . ARG A 1 194 ? -21.793 4.238 11.666 1.00 97.94 194 ARG A CA 1
ATOM 1559 C C . ARG A 1 194 ? -21.489 5.608 12.280 1.00 97.94 194 ARG A C 1
ATOM 1561 O O . ARG A 1 194 ? -22.221 6.015 13.172 1.00 97.94 194 ARG A O 1
ATOM 1568 N N . GLN A 1 195 ? -20.501 6.357 11.780 1.00 97.44 195 GLN A N 1
ATOM 1569 C CA . GLN A 1 195 ? -20.190 7.719 12.259 1.00 97.44 195 GLN A CA 1
ATOM 1570 C C . GLN A 1 195 ? -21.361 8.696 12.106 1.00 97.44 195 GLN A C 1
ATOM 1572 O O . GLN A 1 195 ? -21.479 9.629 12.889 1.00 97.44 195 GLN A O 1
ATOM 1577 N N . LYS A 1 196 ? -22.234 8.489 11.114 1.00 97.06 196 LYS A N 1
ATOM 1578 C CA . LYS A 1 196 ? -23.424 9.331 10.911 1.00 97.06 196 LYS A CA 1
ATOM 1579 C C . LYS A 1 196 ? -24.529 9.087 11.942 1.00 97.06 196 LYS A C 1
ATOM 1581 O O . LYS A 1 196 ? -25.408 9.927 12.084 1.00 97.06 196 LYS A O 1
ATOM 1586 N N . THR A 1 197 ? -24.532 7.929 12.600 1.00 97.31 197 THR A N 1
ATOM 1587 C CA . THR A 1 197 ? -25.668 7.454 13.411 1.00 97.31 197 THR A CA 1
ATOM 1588 C C . THR A 1 197 ? -25.314 7.180 14.866 1.00 97.31 197 THR A C 1
ATOM 1590 O O . THR A 1 197 ? -26.195 7.197 15.722 1.00 97.31 197 THR A O 1
ATOM 1593 N N . LEU A 1 198 ? -24.041 6.924 15.160 1.00 97.12 198 LEU A N 1
ATOM 1594 C CA . LEU A 1 198 ? -23.556 6.543 16.477 1.00 97.12 198 LEU A CA 1
ATOM 1595 C C . LEU A 1 198 ? -22.563 7.583 17.006 1.00 97.12 198 LEU A C 1
ATOM 1597 O O . LEU A 1 198 ? -21.819 8.172 16.220 1.00 97.12 198 LEU A O 1
ATOM 1601 N N . PRO A 1 199 ? -22.489 7.766 18.335 1.00 96.25 199 PRO A N 1
ATOM 1602 C CA . PRO A 1 199 ? -21.418 8.548 18.936 1.00 96.25 199 PRO A CA 1
ATOM 1603 C C . PRO A 1 199 ? -20.063 7.894 18.629 1.00 96.25 199 PRO A C 1
ATOM 1605 O O . PRO A 1 199 ? -19.973 6.666 18.494 1.00 96.25 199 PRO A O 1
ATOM 1608 N N . ILE A 1 200 ? -19.014 8.712 18.493 1.00 96.50 200 ILE A N 1
ATOM 1609 C CA . ILE A 1 200 ? -17.728 8.297 17.908 1.00 96.50 200 ILE A CA 1
ATOM 1610 C C . ILE A 1 200 ? -17.101 7.096 18.630 1.00 96.50 200 ILE A C 1
ATOM 1612 O O . ILE A 1 200 ? -16.493 6.233 17.998 1.00 96.50 200 ILE A O 1
ATOM 1616 N N . GLU A 1 201 ? -17.343 6.956 19.933 1.00 95.00 201 GLU A N 1
ATOM 1617 C CA . GLU A 1 201 ? -16.773 5.886 20.755 1.00 95.00 201 GLU A CA 1
ATOM 1618 C C . GLU A 1 201 ? -17.468 4.535 20.537 1.00 95.00 201 GLU A C 1
ATOM 1620 O O . GLU A 1 201 ? -16.935 3.479 20.881 1.00 95.00 201 GLU A O 1
ATOM 1625 N N . LYS A 1 202 ? -18.671 4.549 19.951 1.00 96.38 202 LYS A N 1
ATOM 1626 C CA . LYS A 1 202 ? -19.440 3.354 19.578 1.00 96.38 202 LYS A CA 1
ATOM 1627 C C . LYS A 1 202 ? -19.305 3.010 18.096 1.00 96.38 202 LYS A C 1
ATOM 1629 O O . LYS A 1 202 ? -19.742 1.933 17.687 1.00 96.38 202 LYS A O 1
ATOM 1634 N N . VAL A 1 203 ? -18.703 3.881 17.284 1.00 97.50 203 VAL A N 1
ATOM 1635 C CA . VAL A 1 203 ? -18.512 3.649 15.844 1.00 97.50 203 VAL A CA 1
ATOM 1636 C C . VAL A 1 203 ? -17.639 2.423 15.615 1.00 97.50 203 VAL A C 1
ATOM 1638 O O . VAL A 1 203 ? -18.052 1.492 14.927 1.00 97.50 203 VAL A O 1
ATOM 1641 N N . PHE A 1 204 ? -16.460 2.390 16.222 1.00 98.25 204 PHE A N 1
ATOM 1642 C CA . PHE A 1 204 ? -15.530 1.279 16.109 1.00 98.25 204 PHE A CA 1
ATOM 1643 C C . PHE A 1 204 ? -14.735 1.157 17.401 1.00 98.25 204 PHE A C 1
ATOM 1645 O O . PHE A 1 204 ? -14.329 2.163 17.976 1.00 98.25 204 PHE A O 1
ATOM 1652 N N . TYR A 1 205 ? -14.496 -0.070 17.852 1.00 97.62 205 TYR A N 1
ATOM 1653 C CA . TYR A 1 205 ? -13.620 -0.328 18.984 1.00 97.62 205 TYR A CA 1
ATOM 1654 C C . TYR A 1 205 ? -13.073 -1.756 18.930 1.00 97.62 205 TYR A C 1
ATOM 1656 O O . TYR A 1 205 ? -13.720 -2.675 18.424 1.00 97.62 205 TYR A O 1
ATOM 1664 N N . PHE A 1 206 ? -11.880 -1.958 19.487 1.00 98.00 206 PHE A N 1
ATOM 1665 C CA . PHE A 1 206 ? -11.384 -3.298 19.781 1.00 98.00 206 PHE A CA 1
ATOM 1666 C C . PHE A 1 206 ? -12.032 -3.805 21.076 1.00 98.00 206 PHE A C 1
ATOM 1668 O O . PHE A 1 206 ? -12.128 -3.067 22.053 1.00 98.00 206 PHE A O 1
ATOM 1675 N N . SER A 1 207 ? -12.466 -5.063 21.121 1.00 97.38 207 SER A N 1
ATOM 1676 C CA . SER A 1 207 ? -12.880 -5.718 22.367 1.00 97.38 207 SER A CA 1
ATOM 1677 C C . SER A 1 207 ? -11.667 -6.170 23.184 1.00 97.38 207 SER A C 1
ATOM 1679 O O . SER A 1 207 ? -11.662 -6.035 24.409 1.00 97.38 207 SER A O 1
ATOM 1681 N N . HIS A 1 208 ? -10.618 -6.641 22.505 1.00 97.69 208 HIS A N 1
ATOM 1682 C CA . HIS A 1 208 ? -9.365 -7.090 23.103 1.00 97.69 208 HIS A CA 1
ATOM 1683 C C . HIS A 1 208 ? -8.159 -6.641 22.276 1.00 97.69 208 HIS A C 1
ATOM 1685 O O . HIS A 1 208 ? -8.243 -6.444 21.063 1.00 97.69 208 HIS A O 1
ATOM 1691 N N . TRP A 1 209 ? -7.011 -6.549 22.936 1.00 97.12 209 TRP A N 1
ATOM 1692 C CA . TRP A 1 209 ? -5.702 -6.377 22.319 1.00 97.12 209 TRP A CA 1
ATOM 1693 C C . TRP A 1 209 ? -4.772 -7.505 22.770 1.00 97.12 209 TRP A C 1
ATOM 1695 O O . TRP A 1 209 ? -5.002 -8.148 23.791 1.00 97.12 209 TRP A O 1
ATOM 1705 N N . MET A 1 210 ? -3.719 -7.767 22.005 1.00 96.38 210 MET A N 1
ATOM 1706 C CA . MET A 1 210 ? -2.751 -8.818 22.312 1.00 96.38 210 MET A CA 1
ATOM 1707 C C . MET A 1 210 ? -1.473 -8.208 22.873 1.00 96.38 210 MET A C 1
ATOM 1709 O O . MET A 1 210 ? -0.872 -7.354 22.224 1.00 96.38 210 MET A O 1
ATOM 1713 N N . ASN A 1 211 ? -1.043 -8.653 24.053 1.00 94.94 211 ASN A N 1
ATOM 1714 C CA . ASN A 1 211 ? 0.186 -8.178 24.681 1.00 94.94 211 ASN A CA 1
ATOM 1715 C C . ASN A 1 211 ? 1.449 -8.776 24.023 1.00 94.94 211 ASN A C 1
ATOM 1717 O O . ASN A 1 211 ? 1.380 -9.652 23.160 1.00 94.94 211 ASN A O 1
ATOM 1721 N N . ARG A 1 212 ? 2.639 -8.322 24.444 1.00 92.38 212 ARG A N 1
ATOM 1722 C CA . ARG A 1 212 ? 3.926 -8.818 23.905 1.00 92.38 212 ARG A CA 1
ATOM 1723 C C . ARG A 1 212 ? 4.180 -10.307 24.172 1.00 92.38 212 ARG A C 1
ATOM 1725 O O . ARG A 1 212 ? 4.987 -10.905 23.470 1.00 92.38 212 ARG A O 1
ATOM 1732 N N . ASN A 1 213 ? 3.501 -10.891 25.158 1.00 93.94 213 ASN A N 1
ATOM 1733 C CA . ASN A 1 213 ? 3.585 -12.314 25.482 1.00 93.94 213 ASN A CA 1
ATOM 1734 C C . ASN A 1 213 ? 2.614 -13.161 24.637 1.00 93.94 213 ASN A C 1
ATOM 1736 O O . ASN A 1 213 ? 2.622 -14.383 24.751 1.00 93.94 213 ASN A O 1
ATOM 1740 N N . GLY A 1 214 ? 1.787 -12.531 23.793 1.00 93.50 214 GLY A N 1
ATOM 1741 C CA . GLY A 1 214 ? 0.771 -13.202 22.983 1.00 93.50 214 GLY A CA 1
ATOM 1742 C C . GLY A 1 214 ? -0.549 -13.462 23.715 1.00 93.50 214 GLY A C 1
ATOM 1743 O O . GLY A 1 214 ? -1.404 -14.166 23.182 1.00 93.50 214 GLY A O 1
ATOM 1744 N N . GLU A 1 215 ? -0.738 -12.913 24.915 1.00 95.50 215 GLU A N 1
ATOM 1745 C CA . GLU A 1 215 ? -1.972 -13.070 25.688 1.00 95.50 215 GLU A CA 1
ATOM 1746 C C . GLU A 1 215 ? -2.991 -11.996 25.293 1.00 95.50 215 GLU A C 1
ATOM 1748 O O . GLU A 1 215 ? -2.632 -10.849 25.015 1.00 95.50 215 GLU A O 1
ATOM 1753 N N . MET A 1 216 ? -4.272 -12.367 25.289 1.00 96.31 216 MET A N 1
ATOM 1754 C CA . MET A 1 216 ? -5.373 -11.446 25.014 1.00 96.31 216 MET A CA 1
ATOM 1755 C C . MET A 1 216 ? -5.742 -10.680 26.284 1.00 96.31 216 MET A C 1
ATOM 1757 O O . MET A 1 216 ? -6.055 -11.276 27.312 1.00 96.31 216 MET A O 1
ATOM 1761 N N . CYS A 1 217 ? -5.731 -9.357 26.200 1.00 96.38 217 CYS A N 1
ATOM 1762 C CA . CYS A 1 217 ? -6.119 -8.446 27.264 1.00 96.38 217 CYS A CA 1
ATOM 1763 C C . CYS A 1 217 ? -7.364 -7.656 26.832 1.00 96.38 217 CYS A C 1
ATOM 1765 O O . CYS A 1 217 ? -7.473 -7.294 25.658 1.00 96.38 217 CYS A O 1
ATOM 1767 N N . PRO A 1 218 ? -8.308 -7.367 27.743 1.00 97.19 218 PRO A N 1
ATOM 1768 C CA . PRO A 1 218 ? -9.460 -6.534 27.417 1.00 97.19 218 PRO A CA 1
ATOM 1769 C C . PRO A 1 218 ? -9.000 -5.132 27.001 1.00 97.19 218 PRO A C 1
ATOM 1771 O O . PRO A 1 218 ? -8.051 -4.579 27.569 1.00 97.19 218 PRO A O 1
ATOM 1774 N N . ALA A 1 219 ? -9.661 -4.568 25.992 1.00 96.31 219 ALA A N 1
ATOM 1775 C CA . ALA A 1 219 ? -9.387 -3.216 25.527 1.00 96.31 219 ALA A CA 1
ATOM 1776 C C . ALA A 1 219 ? -9.773 -2.172 26.576 1.00 96.31 219 ALA A C 1
ATOM 1778 O O . ALA A 1 219 ? -10.809 -2.274 27.235 1.00 96.31 219 ALA A O 1
ATOM 1779 N N . GLN A 1 220 ? -8.934 -1.149 26.698 1.00 93.25 220 GLN A N 1
ATOM 1780 C CA . GLN A 1 220 ? -9.092 -0.060 27.652 1.00 93.25 220 GLN A CA 1
ATOM 1781 C C . GLN A 1 220 ? -9.262 1.240 26.872 1.00 93.25 220 GLN A C 1
ATOM 1783 O O . GLN A 1 220 ? -8.334 1.688 26.206 1.00 93.25 220 GLN A O 1
ATOM 1788 N N . TYR A 1 221 ? -10.456 1.822 26.946 1.00 92.50 221 TYR A N 1
ATOM 1789 C CA . TYR A 1 221 ? -10.802 3.085 26.299 1.00 92.50 221 TYR A CA 1
ATOM 1790 C C . TYR A 1 221 ? -11.144 4.137 27.364 1.00 92.50 221 TYR A C 1
ATOM 1792 O O . TYR A 1 221 ? -11.755 3.763 28.369 1.00 92.50 221 TYR A O 1
ATOM 1800 N N . PRO A 1 222 ? -10.829 5.431 27.147 1.00 85.56 222 PRO A N 1
ATOM 1801 C CA . PRO A 1 222 ? -10.929 6.469 28.180 1.00 85.56 222 PRO A CA 1
ATOM 1802 C C . PRO A 1 222 ? -12.290 6.565 28.887 1.00 85.56 222 PRO A C 1
ATOM 1804 O O . PRO A 1 222 ? -12.342 6.784 30.091 1.00 85.56 222 PRO A O 1
ATOM 1807 N N . GLN A 1 223 ? -13.396 6.369 28.165 1.00 70.81 223 GLN A N 1
ATOM 1808 C CA . GLN A 1 223 ? -14.745 6.503 28.730 1.00 70.81 223 GLN A CA 1
ATOM 1809 C C . GLN A 1 223 ? -15.270 5.233 29.416 1.00 70.81 223 GLN A C 1
ATOM 1811 O O . GLN A 1 223 ? -16.080 5.329 30.331 1.00 70.81 223 GLN A O 1
ATOM 1816 N N . ARG A 1 224 ? -14.789 4.033 29.046 1.00 58.88 224 ARG A N 1
ATOM 1817 C CA . ARG A 1 224 ? -15.268 2.772 29.659 1.00 58.88 224 ARG A CA 1
ATOM 1818 C C . ARG A 1 224 ? -14.938 2.668 31.145 1.00 58.88 224 ARG A C 1
ATOM 1820 O O . ARG A 1 224 ? -15.594 1.921 31.865 1.00 58.88 224 ARG A O 1
ATOM 1827 N N . GLU A 1 225 ? -13.926 3.396 31.595 1.00 53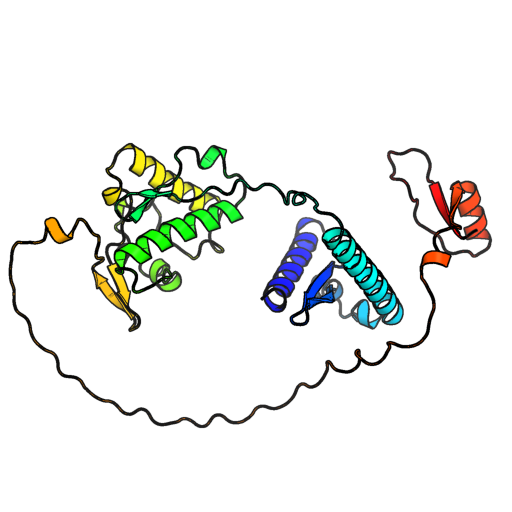.84 225 GLU A N 1
ATOM 1828 C CA . GLU A 1 225 ? -13.501 3.407 32.995 1.00 53.84 225 GLU A CA 1
ATOM 1829 C C . GLU A 1 225 ? -14.481 4.152 33.905 1.00 53.84 225 GLU A C 1
ATOM 1831 O O . GLU A 1 225 ? -14.506 3.878 35.101 1.00 53.84 225 GLU A O 1
ATOM 1836 N N . GLN A 1 226 ? -15.329 5.028 33.354 1.00 50.38 226 GLN A N 1
ATOM 1837 C CA . GLN A 1 226 ? -16.368 5.710 34.131 1.00 50.38 226 GLN A CA 1
ATOM 1838 C C . GLN A 1 226 ? -17.580 4.798 34.384 1.00 50.38 226 GLN A C 1
ATOM 1840 O O . GLN A 1 226 ? -18.173 4.860 35.457 1.00 50.38 226 GLN A O 1
ATOM 1845 N N . ASP A 1 227 ? -17.869 3.871 33.465 1.00 51.16 227 ASP A N 1
ATOM 1846 C CA . ASP A 1 227 ? -19.013 2.952 33.571 1.00 51.16 227 ASP A CA 1
ATOM 1847 C C . ASP A 1 227 ? -18.716 1.651 34.348 1.00 51.16 227 ASP A C 1
ATOM 1849 O O . ASP A 1 227 ? -19.633 0.897 34.669 1.00 51.16 227 ASP A O 1
ATOM 1853 N N . THR A 1 228 ? -17.450 1.346 34.669 1.00 46.56 228 THR A N 1
ATOM 1854 C CA . THR A 1 228 ? -17.047 0.074 35.322 1.00 46.56 228 THR A CA 1
ATOM 1855 C C . THR A 1 228 ? -16.772 0.167 36.827 1.00 46.56 228 THR A C 1
ATOM 1857 O O . THR A 1 228 ? -16.086 -0.686 37.393 1.00 46.56 228 THR A O 1
ATOM 1860 N N . VAL A 1 229 ? -17.364 1.139 37.525 1.00 42.94 229 VAL A N 1
ATOM 1861 C CA . VAL A 1 229 ? -17.321 1.203 38.997 1.00 42.94 229 VAL A CA 1
ATOM 1862 C C . VAL A 1 229 ? -18.550 0.533 39.625 1.00 42.94 229 VAL A C 1
ATOM 1864 O O . VAL A 1 229 ? -19.267 1.182 40.367 1.00 42.94 229 VAL A O 1
ATOM 1867 N N . VAL A 1 230 ? -18.797 -0.763 39.385 1.00 44.00 230 VAL A N 1
ATOM 1868 C CA . VAL A 1 230 ? -19.530 -1.624 40.345 1.00 44.00 230 VAL A CA 1
ATOM 1869 C C . VAL A 1 230 ? -19.069 -3.088 40.213 1.00 44.00 230 VAL A C 1
ATOM 1871 O O . VAL A 1 230 ? -19.091 -3.663 39.130 1.00 44.00 230 VAL A O 1
ATOM 1874 N N . ASN A 1 231 ? -18.734 -3.679 41.367 1.00 36.66 231 ASN A N 1
ATOM 1875 C CA . ASN A 1 231 ? -18.474 -5.097 41.678 1.00 36.66 231 ASN A CA 1
ATOM 1876 C C . ASN A 1 231 ? -17.056 -5.682 41.515 1.00 36.66 231 ASN A C 1
ATOM 1878 O O . ASN A 1 231 ? -16.737 -6.471 40.632 1.00 36.66 231 ASN A O 1
ATOM 1882 N N . VAL A 1 232 ? -16.239 -5.322 42.513 1.00 43.66 232 VAL A N 1
ATOM 1883 C CA . VAL A 1 232 ? -15.447 -6.187 43.416 1.00 43.66 232 VAL A CA 1
ATOM 1884 C C . VAL A 1 232 ? -15.469 -7.700 43.135 1.00 43.66 232 VAL A C 1
ATOM 1886 O O . VAL A 1 232 ? -16.517 -8.337 43.187 1.00 43.66 232 VAL A O 1
ATOM 1889 N N . GLY A 1 233 ? -14.276 -8.303 43.036 1.00 37.66 233 GLY A N 1
ATOM 1890 C CA . GLY A 1 233 ? -14.123 -9.756 43.151 1.00 37.66 233 GLY A CA 1
ATOM 1891 C C . GLY A 1 233 ? -12.697 -10.287 42.987 1.00 37.66 233 GLY A C 1
ATOM 1892 O O . GLY A 1 233 ? -12.328 -10.743 41.917 1.00 37.66 233 GLY A O 1
ATOM 1893 N N . THR A 1 234 ? -11.926 -10.230 44.076 1.00 33.16 234 THR A N 1
ATOM 1894 C CA . THR A 1 234 ? -10.808 -11.131 44.440 1.00 33.16 234 THR A CA 1
ATOM 1895 C C . THR A 1 234 ? -9.592 -11.291 43.507 1.00 33.16 234 THR A C 1
ATOM 1897 O O . THR A 1 234 ? -9.494 -12.127 42.614 1.00 33.16 234 THR A O 1
ATOM 1900 N N . LYS A 1 235 ? -8.543 -10.561 43.903 1.00 44.28 235 LYS A N 1
ATOM 1901 C CA . LYS A 1 235 ? -7.127 -10.802 43.601 1.00 44.28 235 LYS A CA 1
ATOM 1902 C C . LYS A 1 235 ? -6.708 -12.222 44.012 1.00 44.28 235 LYS A C 1
ATOM 1904 O O . LYS A 1 235 ? -6.869 -12.590 45.172 1.00 44.28 235 LYS A O 1
ATOM 1909 N N . THR A 1 236 ? -6.021 -12.945 43.129 1.00 33.12 236 THR A N 1
ATOM 1910 C CA . THR A 1 236 ? -5.050 -13.973 43.536 1.00 33.12 236 THR A CA 1
ATOM 1911 C C . THR A 1 236 ? -3.727 -13.758 42.807 1.00 33.12 236 THR A C 1
ATOM 1913 O O . THR A 1 236 ? -3.653 -13.647 41.587 1.00 33.12 236 THR A O 1
ATOM 1916 N N . ALA A 1 237 ? -2.669 -13.621 43.603 1.00 45.44 237 ALA A N 1
ATOM 1917 C CA . ALA A 1 237 ? -1.307 -13.395 43.157 1.00 45.44 237 ALA A CA 1
ATOM 1918 C C . ALA A 1 237 ? -0.672 -14.718 42.702 1.00 45.44 237 ALA A C 1
ATOM 1920 O O . ALA A 1 237 ? -0.427 -15.610 43.516 1.00 45.44 237 ALA A O 1
ATOM 1921 N N . SER A 1 238 ? -0.362 -14.842 41.412 1.00 38.66 238 SER A N 1
ATOM 1922 C CA . SER A 1 238 ? 0.362 -15.991 40.865 1.00 38.66 238 SER A CA 1
ATOM 1923 C C . SER A 1 238 ? 1.866 -15.712 40.752 1.00 38.66 238 SER A C 1
ATOM 1925 O O . SER A 1 238 ? 2.325 -14.775 40.100 1.00 38.66 238 SER A O 1
ATOM 1927 N N . LYS A 1 239 ? 2.623 -16.571 41.439 1.00 39.19 239 LYS A N 1
ATOM 1928 C CA . LYS A 1 239 ? 4.077 -16.583 41.637 1.00 39.19 239 LYS A CA 1
ATOM 1929 C C . LYS A 1 239 ? 4.889 -16.597 40.332 1.00 39.19 239 LYS A C 1
ATOM 1931 O O . LYS A 1 239 ? 4.661 -17.411 39.441 1.00 39.19 239 LYS A O 1
ATOM 1936 N N . LYS A 1 240 ? 5.947 -15.777 40.313 1.00 39.84 240 LYS A N 1
ATOM 1937 C CA . LYS A 1 240 ? 7.077 -15.826 39.369 1.00 39.84 240 LYS A CA 1
ATOM 1938 C C . LYS A 1 240 ? 7.733 -17.215 39.370 1.00 39.84 240 LYS A C 1
ATOM 1940 O O . LYS A 1 240 ? 8.284 -17.637 40.385 1.00 39.84 240 LYS A O 1
ATOM 1945 N N . ARG A 1 241 ? 7.772 -17.879 38.211 1.00 39.97 241 ARG A N 1
ATOM 1946 C CA . ARG A 1 241 ? 8.659 -19.021 37.933 1.00 39.97 241 ARG A CA 1
ATOM 1947 C C . ARG A 1 241 ? 9.796 -18.556 37.019 1.00 39.97 241 ARG A C 1
ATOM 1949 O O . ARG A 1 241 ? 9.569 -18.234 35.859 1.00 39.97 241 ARG A O 1
ATOM 1956 N N . LYS A 1 242 ? 11.023 -18.524 37.550 1.00 44.25 242 LYS A N 1
ATOM 1957 C CA . LYS A 1 242 ? 12.258 -18.396 36.763 1.00 44.25 242 LYS A CA 1
ATOM 1958 C C . LYS A 1 242 ? 12.501 -19.722 36.032 1.00 44.25 242 LYS A C 1
ATOM 1960 O O . LYS A 1 242 ? 12.608 -20.756 36.687 1.00 44.25 242 LYS A O 1
ATOM 1965 N N . LYS A 1 243 ? 12.621 -19.700 34.702 1.00 41.19 243 LYS A N 1
ATOM 1966 C CA . LYS A 1 243 ? 13.232 -20.791 33.928 1.00 41.19 243 LYS A CA 1
ATOM 1967 C C . LYS A 1 243 ? 14.430 -20.247 33.159 1.00 41.19 243 LYS A C 1
ATOM 1969 O O . LYS A 1 243 ? 14.298 -19.340 32.347 1.00 41.19 243 LYS A O 1
ATOM 1974 N N . ALA A 1 244 ? 15.588 -20.820 33.469 1.00 42.03 244 ALA A N 1
ATOM 1975 C CA . ALA A 1 244 ? 16.825 -20.681 32.725 1.00 42.03 244 ALA A CA 1
ATOM 1976 C C . ALA A 1 244 ? 16.678 -21.344 31.348 1.00 42.03 244 ALA A C 1
ATOM 1978 O O . ALA A 1 244 ? 16.195 -22.475 31.259 1.00 42.03 244 ALA A O 1
ATOM 1979 N N . VAL A 1 245 ? 17.118 -20.663 30.289 1.00 41.75 245 VAL A N 1
ATOM 1980 C CA . VAL A 1 245 ? 17.273 -21.256 28.957 1.00 41.75 245 VAL A CA 1
ATOM 1981 C C . VAL A 1 245 ? 18.731 -21.123 28.537 1.00 41.75 245 VAL A C 1
ATOM 1983 O O . VAL A 1 245 ? 19.323 -20.049 28.587 1.00 41.75 245 VAL A O 1
ATOM 1986 N N . LYS A 1 246 ? 19.293 -22.283 28.195 1.00 41.44 246 LYS A N 1
ATOM 1987 C CA . LYS A 1 246 ? 20.675 -22.538 27.797 1.00 41.44 246 LYS A CA 1
ATOM 1988 C C . LYS A 1 246 ? 21.008 -21.872 26.460 1.00 41.44 246 LYS A C 1
ATOM 1990 O O . LYS A 1 246 ? 20.209 -21.899 25.527 1.00 41.44 246 LYS A O 1
ATOM 1995 N N . ALA A 1 247 ? 22.233 -21.362 26.380 1.00 40.72 247 ALA A N 1
ATOM 1996 C CA . ALA A 1 247 ? 22.876 -20.873 25.171 1.00 40.72 247 ALA A CA 1
ATOM 1997 C C . ALA A 1 247 ? 22.942 -21.958 24.081 1.00 40.72 247 ALA A C 1
ATOM 1999 O O . ALA A 1 247 ? 23.352 -23.092 24.344 1.00 40.72 247 ALA A O 1
ATOM 2000 N N . LYS A 1 248 ? 22.584 -21.591 22.846 1.00 40.69 248 LYS A N 1
ATOM 2001 C CA . LYS A 1 248 ? 22.867 -22.375 21.639 1.00 40.69 248 LYS A CA 1
ATOM 2002 C C . LYS A 1 248 ? 23.915 -21.633 20.808 1.00 40.69 248 LYS A C 1
ATOM 2004 O O . LYS A 1 248 ? 23.708 -20.488 20.422 1.00 40.69 248 LYS A O 1
ATOM 2009 N N . LYS A 1 249 ? 25.038 -22.321 20.580 1.00 40.50 249 LYS A N 1
ATOM 2010 C CA . LYS A 1 249 ? 26.122 -21.987 19.646 1.00 40.50 249 LYS A CA 1
ATOM 2011 C C . LYS A 1 249 ? 25.558 -21.678 18.255 1.00 40.50 249 LYS A C 1
ATOM 2013 O O . LYS A 1 249 ? 24.816 -22.495 17.714 1.00 40.50 249 LYS A O 1
ATOM 2018 N N . VAL A 1 250 ? 25.979 -20.559 17.673 1.00 36.19 250 VAL A N 1
ATOM 2019 C CA . VAL A 1 250 ? 25.834 -20.260 16.243 1.00 36.19 250 VAL A CA 1
ATOM 2020 C C . VAL A 1 250 ? 27.208 -20.443 15.598 1.00 36.19 250 VAL A C 1
ATOM 2022 O O . VAL A 1 250 ? 28.188 -19.853 16.048 1.00 36.19 250 VAL A O 1
ATOM 2025 N N . LEU A 1 251 ? 27.271 -21.329 14.601 1.00 37.00 251 LEU A N 1
ATOM 2026 C CA . LEU A 1 251 ? 28.419 -21.526 13.715 1.00 37.00 251 LEU A CA 1
ATOM 2027 C C . LEU A 1 251 ? 28.503 -20.365 12.703 1.00 37.00 251 LEU A C 1
ATOM 2029 O O . LEU A 1 251 ? 27.456 -19.867 12.285 1.00 37.00 251 LEU A O 1
ATOM 2033 N N . PRO A 1 252 ? 29.707 -19.972 12.256 1.00 34.34 252 PRO A N 1
ATOM 2034 C CA . PRO A 1 252 ? 29.877 -18.943 11.241 1.00 34.34 252 PRO A CA 1
ATOM 2035 C C . PRO A 1 252 ? 29.706 -19.541 9.838 1.00 34.34 252 PRO A C 1
ATOM 2037 O O . PRO A 1 252 ? 30.483 -20.395 9.416 1.00 34.34 252 PRO A O 1
ATOM 2040 N N . THR A 1 253 ? 28.704 -19.080 9.094 1.00 34.50 253 THR A N 1
ATOM 2041 C CA . THR A 1 253 ? 28.629 -19.277 7.639 1.00 34.50 253 THR A CA 1
ATOM 2042 C C . THR A 1 253 ? 29.335 -18.122 6.948 1.00 34.50 253 THR A C 1
ATOM 2044 O O . THR A 1 253 ? 28.909 -16.972 7.044 1.00 34.50 253 THR A O 1
ATOM 2047 N N . GLY A 1 254 ? 30.444 -18.449 6.290 1.00 31.78 254 GLY A N 1
ATOM 2048 C CA . GLY A 1 254 ? 31.219 -17.531 5.478 1.00 31.78 254 GLY A CA 1
ATOM 2049 C C . GLY A 1 254 ? 30.651 -17.306 4.076 1.00 31.78 254 GLY A C 1
ATOM 2050 O O . GLY A 1 254 ? 29.831 -18.069 3.568 1.00 31.78 254 GLY A O 1
ATOM 2051 N N . THR A 1 255 ? 31.233 -16.273 3.463 1.00 32.41 255 THR A N 1
ATOM 2052 C CA . THR A 1 255 ? 31.371 -15.977 2.026 1.00 32.41 255 THR A CA 1
ATOM 2053 C C . THR A 1 255 ? 30.135 -15.588 1.212 1.00 32.41 255 THR A C 1
ATOM 2055 O O . THR A 1 255 ? 29.376 -16.427 0.751 1.00 32.41 255 THR A O 1
ATOM 2058 N N . SER A 1 256 ? 30.088 -14.302 0.844 1.00 33.41 256 SER A N 1
ATOM 2059 C CA . SER A 1 256 ? 30.129 -13.911 -0.572 1.00 33.41 256 SER A CA 1
ATOM 2060 C C . SER A 1 256 ? 30.709 -12.496 -0.710 1.00 33.41 256 SER A C 1
ATOM 2062 O O . SER A 1 256 ? 30.015 -11.493 -0.566 1.00 33.41 256 SER A O 1
ATOM 2064 N N . ASN A 1 257 ? 32.017 -12.433 -0.964 1.00 38.84 257 ASN A N 1
ATOM 2065 C CA . ASN A 1 257 ? 32.703 -11.250 -1.476 1.00 38.84 257 ASN A CA 1
ATOM 2066 C C . ASN A 1 257 ? 32.441 -11.169 -2.979 1.00 38.84 257 ASN A C 1
ATOM 2068 O O . ASN A 1 257 ? 32.930 -12.043 -3.694 1.00 38.84 257 ASN A O 1
ATOM 2072 N N . LYS A 1 258 ? 31.724 -10.144 -3.463 1.00 41.97 258 LYS A N 1
ATOM 2073 C CA . LYS A 1 258 ? 31.757 -9.762 -4.889 1.00 41.97 258 LYS A CA 1
ATOM 2074 C C . LYS A 1 258 ? 31.129 -8.398 -5.217 1.00 41.97 258 LYS A C 1
ATOM 2076 O O . LYS A 1 258 ? 30.422 -8.292 -6.203 1.00 41.97 258 LYS A O 1
ATOM 2081 N N . ILE A 1 259 ? 31.392 -7.336 -4.450 1.00 39.97 259 ILE A N 1
ATOM 2082 C CA . ILE A 1 259 ? 31.090 -5.956 -4.898 1.00 39.97 259 ILE A CA 1
ATOM 2083 C C . ILE A 1 259 ? 32.133 -4.984 -4.322 1.00 39.97 259 ILE A C 1
ATOM 2085 O O . ILE A 1 259 ? 31.855 -4.264 -3.375 1.00 39.97 259 ILE A O 1
ATOM 2089 N N . GLN A 1 260 ? 33.364 -4.991 -4.843 1.00 38.84 260 GLN A N 1
ATOM 2090 C CA . GLN A 1 260 ? 34.358 -3.941 -4.528 1.00 38.84 260 GLN A CA 1
ATOM 2091 C C . GLN A 1 260 ? 35.210 -3.499 -5.731 1.00 38.84 260 GLN A C 1
ATOM 2093 O O . GLN A 1 260 ? 36.121 -2.696 -5.580 1.00 38.84 260 GLN A O 1
ATOM 2098 N N . ALA A 1 261 ? 34.904 -3.941 -6.953 1.00 41.38 261 ALA A N 1
ATOM 2099 C CA . ALA A 1 261 ? 35.755 -3.653 -8.112 1.00 41.38 261 ALA A CA 1
ATOM 2100 C C . ALA A 1 261 ? 35.437 -2.337 -8.860 1.00 41.38 261 ALA A C 1
ATOM 2102 O O . ALA A 1 261 ? 35.997 -2.114 -9.926 1.00 41.38 261 ALA A O 1
ATOM 2103 N N . PHE A 1 262 ? 34.560 -1.462 -8.350 1.00 41.56 262 PHE A N 1
ATOM 2104 C CA . PHE A 1 262 ? 34.087 -0.287 -9.111 1.00 41.56 262 PHE A CA 1
ATOM 2105 C C . PHE A 1 262 ? 34.504 1.091 -8.567 1.00 41.56 262 PHE A C 1
ATOM 2107 O O . PHE A 1 262 ? 34.139 2.100 -9.158 1.00 41.56 262 PHE A O 1
ATOM 2114 N N . GLN A 1 263 ? 35.307 1.163 -7.499 1.00 40.19 263 GLN A N 1
ATOM 2115 C CA . GLN A 1 263 ? 35.689 2.438 -6.860 1.00 40.19 263 GLN A CA 1
ATOM 2116 C C . GLN A 1 263 ? 37.036 3.042 -7.316 1.00 40.19 263 GLN A C 1
ATOM 2118 O O . GLN A 1 263 ? 37.496 3.999 -6.707 1.00 40.19 263 GLN A O 1
ATOM 2123 N N . GLN A 1 264 ? 37.692 2.537 -8.370 1.00 42.25 264 GLN A N 1
ATOM 2124 C CA . GLN A 1 264 ? 39.052 2.990 -8.741 1.00 42.25 264 GLN A CA 1
ATOM 2125 C C . GLN A 1 264 ? 39.214 3.609 -10.141 1.00 42.25 264 GLN A C 1
ATOM 2127 O O . GLN A 1 264 ? 40.321 3.647 -10.667 1.00 42.25 264 GLN A O 1
ATOM 2132 N N . LEU A 1 265 ? 38.157 4.150 -10.751 1.00 42.28 265 LEU A N 1
ATOM 2133 C CA . LEU A 1 265 ? 38.262 4.805 -12.066 1.00 42.28 265 LEU A CA 1
ATOM 2134 C C . LEU A 1 265 ? 37.753 6.252 -12.058 1.00 42.28 265 LEU A C 1
ATOM 2136 O O . LEU A 1 265 ? 36.967 6.665 -12.901 1.00 42.28 265 LEU A O 1
ATOM 2140 N N . GLU A 1 266 ? 38.270 7.036 -11.115 1.00 44.25 266 GLU A N 1
ATOM 2141 C CA . GLU A 1 266 ? 38.297 8.496 -11.202 1.00 44.25 266 GLU A CA 1
ATOM 2142 C C . GLU A 1 266 ? 39.748 8.959 -11.303 1.00 44.25 266 GLU A C 1
ATOM 2144 O O . GLU A 1 266 ? 40.430 9.146 -10.297 1.00 44.25 266 GLU A O 1
ATOM 2149 N N . ARG A 1 267 ? 40.236 9.120 -12.533 1.00 47.09 267 ARG A N 1
ATOM 2150 C CA . ARG A 1 267 ? 41.192 10.169 -12.904 1.00 47.09 267 ARG A CA 1
ATOM 2151 C C . ARG A 1 267 ? 41.407 10.132 -14.410 1.00 47.09 267 ARG A C 1
ATOM 2153 O O . ARG A 1 267 ? 41.644 9.073 -14.977 1.00 47.09 267 ARG A O 1
ATOM 2160 N N . ILE A 1 268 ? 41.417 11.334 -14.984 1.00 47.84 268 ILE A N 1
ATOM 2161 C CA . ILE A 1 268 ? 41.664 11.679 -16.388 1.00 47.84 268 ILE A CA 1
ATOM 2162 C C . ILE A 1 268 ? 40.404 11.547 -17.259 1.00 47.84 268 ILE A C 1
ATOM 2164 O O . ILE A 1 268 ? 40.054 10.448 -17.672 1.00 47.84 268 ILE A O 1
ATOM 2168 N N . MET A 1 269 ? 39.724 12.673 -17.531 1.00 37.81 269 MET A N 1
ATOM 2169 C CA . MET A 1 269 ? 39.361 13.170 -18.880 1.00 37.81 269 MET A CA 1
ATOM 2170 C C . MET A 1 269 ? 38.281 14.279 -18.840 1.00 37.81 269 MET A C 1
ATOM 2172 O O . MET A 1 269 ? 37.637 14.441 -17.803 1.00 37.81 269 MET A O 1
ATOM 2176 N N . PRO A 1 270 ? 38.191 15.105 -19.907 1.00 43.84 270 PRO A N 1
ATOM 2177 C CA . PRO A 1 270 ? 37.871 16.527 -19.833 1.00 43.84 270 PRO A CA 1
ATOM 2178 C C . PRO A 1 270 ? 36.369 16.835 -19.852 1.00 43.84 270 PRO A C 1
ATOM 2180 O O . PRO A 1 270 ? 35.526 15.951 -19.986 1.00 43.84 270 PRO A O 1
ATOM 2183 N N . ASP A 1 271 ? 36.101 18.127 -19.689 1.00 41.41 271 ASP A N 1
ATOM 2184 C CA . ASP A 1 271 ? 34.811 18.798 -19.540 1.00 41.41 271 ASP A CA 1
ATOM 2185 C C . ASP A 1 271 ? 33.749 18.376 -20.587 1.00 41.41 271 ASP A C 1
ATOM 2187 O O . ASP A 1 271 ? 34.009 18.470 -21.792 1.00 41.41 271 ASP A O 1
ATOM 2191 N N . PRO A 1 272 ? 32.548 17.916 -20.174 1.00 46.62 272 PRO A N 1
ATOM 2192 C CA . PRO A 1 272 ? 31.483 17.488 -21.088 1.00 46.62 272 PRO A CA 1
ATOM 2193 C C . PRO A 1 272 ? 30.801 18.624 -21.872 1.00 46.62 272 PRO A C 1
ATOM 2195 O O . PRO A 1 272 ? 30.006 18.331 -22.766 1.00 46.62 272 PRO A O 1
ATOM 2198 N N . GLU A 1 273 ? 31.114 19.897 -21.611 1.00 49.06 273 GLU A N 1
ATOM 2199 C CA . GLU A 1 273 ? 30.516 21.036 -22.332 1.00 49.06 273 GLU A CA 1
ATOM 2200 C C . GLU A 1 273 ? 30.954 21.162 -23.806 1.00 49.06 273 GLU A C 1
ATOM 2202 O O . GLU A 1 273 ? 30.318 21.877 -24.577 1.00 49.06 273 GLU A O 1
ATOM 2207 N N . VAL A 1 274 ? 31.979 20.430 -24.257 1.00 51.00 274 VAL A N 1
ATOM 2208 C CA . VAL A 1 274 ? 32.486 20.553 -25.641 1.00 51.00 274 VAL A CA 1
ATOM 2209 C C . VAL A 1 274 ? 31.731 19.668 -26.657 1.00 51.00 274 VAL A C 1
ATOM 2211 O O . VAL A 1 274 ? 31.855 19.881 -27.858 1.00 51.00 274 VAL A O 1
ATOM 2214 N N . LEU A 1 275 ? 30.895 18.712 -26.226 1.00 48.06 275 LEU A N 1
ATOM 2215 C CA . LEU A 1 275 ? 30.251 17.736 -27.133 1.00 48.06 275 LEU A CA 1
ATOM 2216 C C . LEU A 1 275 ? 28.788 18.033 -27.512 1.00 48.06 275 LEU A C 1
ATOM 2218 O O . LEU A 1 275 ? 28.253 17.361 -28.389 1.00 48.06 275 LEU A O 1
ATOM 2222 N N . GLN A 1 276 ? 28.124 19.016 -26.895 1.00 51.66 276 GLN A N 1
ATOM 2223 C CA . GLN A 1 276 ? 26.693 19.275 -27.145 1.00 51.66 276 GLN A CA 1
ATOM 2224 C C . GLN A 1 276 ? 26.390 20.269 -28.282 1.00 51.66 276 GLN A C 1
ATOM 2226 O O . GLN A 1 276 ? 25.231 20.403 -28.662 1.00 51.66 276 GLN A O 1
ATOM 2231 N N . ASN A 1 277 ? 27.397 20.914 -28.882 1.00 53.97 277 ASN A N 1
ATOM 2232 C CA . ASN A 1 277 ? 27.179 22.035 -29.811 1.00 53.97 277 ASN A CA 1
ATOM 2233 C C . ASN A 1 277 ? 27.229 21.702 -31.317 1.00 53.97 277 ASN A C 1
ATOM 2235 O O . ASN A 1 277 ? 27.326 22.625 -32.120 1.00 53.97 277 ASN A O 1
ATOM 2239 N N . GLN A 1 278 ? 27.162 20.434 -31.737 1.00 71.81 278 GLN A N 1
ATOM 2240 C CA . GLN A 1 278 ? 27.249 20.079 -33.168 1.00 71.81 278 GLN A CA 1
ATOM 2241 C C . GLN A 1 278 ? 26.313 18.930 -33.571 1.00 71.81 278 GLN A C 1
ATOM 2243 O O . GLN A 1 278 ? 26.751 17.956 -34.171 1.00 71.81 278 GLN A O 1
ATOM 2248 N N . LEU A 1 279 ? 25.023 19.010 -33.234 1.00 87.25 279 LEU A N 1
ATOM 2249 C CA . LEU A 1 279 ? 24.014 18.149 -33.863 1.00 87.25 279 LEU A CA 1
ATOM 2250 C C . LEU A 1 279 ? 23.304 18.934 -34.970 1.00 87.25 279 LEU A C 1
ATOM 2252 O O . LEU A 1 279 ? 22.818 20.037 -34.730 1.00 87.25 279 LEU A O 1
ATOM 2256 N N . VAL A 1 280 ? 23.244 18.358 -36.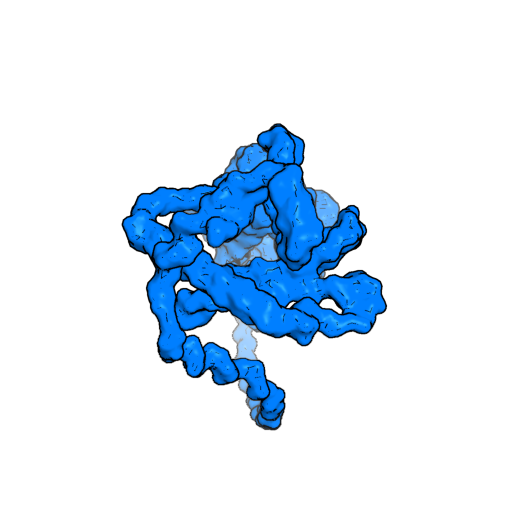168 1.00 94.12 280 VAL A N 1
ATOM 2257 C CA . VAL A 1 280 ? 22.521 18.890 -37.324 1.00 94.12 280 VAL A CA 1
ATOM 2258 C C . VAL A 1 280 ? 21.255 18.072 -37.532 1.00 94.12 280 VAL A C 1
ATOM 2260 O O . VAL A 1 280 ? 21.259 16.841 -37.454 1.00 94.12 280 VAL A O 1
ATOM 2263 N N . GLU A 1 281 ? 20.159 18.778 -37.777 1.00 94.88 281 GLU A N 1
ATOM 2264 C CA . GLU A 1 281 ? 18.887 18.182 -38.147 1.00 94.88 281 GLU A CA 1
ATOM 2265 C C . GLU A 1 281 ? 18.902 17.805 -39.631 1.00 94.88 281 GLU A C 1
ATOM 2267 O O . GLU A 1 281 ? 19.169 18.653 -40.481 1.00 94.88 281 GLU A O 1
ATOM 2272 N N . ILE A 1 282 ? 18.624 16.539 -39.940 1.00 96.50 282 ILE A N 1
ATOM 2273 C CA . ILE A 1 282 ? 18.559 16.028 -41.311 1.00 96.50 282 ILE A CA 1
ATOM 2274 C C . ILE A 1 282 ? 17.227 15.324 -41.576 1.00 96.50 282 ILE A C 1
ATOM 2276 O O . ILE A 1 282 ? 16.586 14.753 -40.687 1.00 96.50 282 ILE A O 1
ATOM 2280 N N . SER A 1 283 ? 16.817 15.347 -42.837 1.00 97.38 283 SER A N 1
ATOM 2281 C CA . SER A 1 283 ? 15.602 14.712 -43.334 1.00 97.38 283 SER A CA 1
ATOM 2282 C C . SER A 1 283 ? 15.744 13.191 -43.474 1.00 97.38 283 SER A C 1
ATOM 2284 O O . SER A 1 283 ? 16.838 12.625 -43.505 1.00 97.38 283 SER A O 1
ATOM 2286 N N . HIS A 1 284 ? 14.613 12.501 -43.641 1.00 96.19 284 HIS A N 1
ATOM 2287 C CA . HIS A 1 284 ? 14.593 11.060 -43.906 1.00 96.19 284 HIS A CA 1
ATOM 2288 C C . HIS A 1 284 ? 15.386 10.635 -45.155 1.00 96.19 284 HIS A C 1
ATOM 2290 O O . HIS A 1 284 ? 16.034 9.590 -45.136 1.00 96.19 284 HIS A O 1
ATOM 2296 N N . GLY A 1 285 ? 15.378 11.441 -46.224 1.00 96.50 285 GLY A N 1
ATOM 2297 C CA . GLY A 1 285 ? 16.143 11.142 -47.442 1.00 96.50 285 GLY A CA 1
ATOM 2298 C C . GLY A 1 285 ? 17.659 11.226 -47.231 1.00 96.50 285 GLY A C 1
ATOM 2299 O O . GLY A 1 285 ? 18.412 10.377 -47.715 1.00 96.50 285 GLY A O 1
ATOM 2300 N N . GLU A 1 286 ? 18.108 12.208 -46.451 1.00 96.62 286 GLU A N 1
ATOM 2301 C CA . GLU A 1 286 ? 19.516 12.353 -46.065 1.00 96.62 286 GLU A CA 1
ATOM 2302 C C . GLU A 1 286 ? 19.949 11.213 -45.141 1.00 96.62 286 GLU A C 1
ATOM 2304 O O . GLU A 1 286 ? 20.999 10.608 -45.358 1.00 96.62 286 GLU A O 1
ATOM 2309 N N . MET A 1 287 ? 19.099 10.830 -44.184 1.00 96.94 287 MET A N 1
ATOM 2310 C CA . MET A 1 287 ? 19.382 9.700 -43.303 1.00 96.94 287 MET A CA 1
ATOM 2311 C C . MET A 1 287 ? 19.473 8.372 -44.070 1.00 96.94 287 MET A C 1
ATOM 2313 O O . MET A 1 287 ? 20.358 7.560 -43.804 1.00 96.94 287 MET A O 1
ATOM 2317 N N . ALA A 1 288 ? 18.614 8.155 -45.070 1.00 94.94 288 ALA A N 1
ATOM 2318 C CA . ALA A 1 288 ? 18.702 6.985 -45.944 1.00 94.94 288 ALA A CA 1
ATOM 2319 C C . ALA A 1 288 ? 20.020 6.955 -46.740 1.00 94.94 288 ALA A C 1
ATOM 2321 O O . ALA A 1 288 ? 20.612 5.888 -46.914 1.00 94.94 288 ALA A O 1
ATOM 2322 N N . SER A 1 289 ? 20.511 8.123 -47.166 1.00 95.38 289 SER A N 1
ATOM 2323 C CA . SER A 1 289 ? 21.799 8.256 -47.858 1.00 95.38 289 SER A CA 1
ATOM 2324 C C . SER A 1 289 ? 22.979 7.926 -46.936 1.00 95.38 289 SER A C 1
ATOM 2326 O O . SER A 1 289 ? 23.898 7.220 -47.348 1.00 95.38 289 SER A O 1
ATOM 2328 N N . LEU A 1 290 ? 22.929 8.353 -45.669 1.00 94.50 290 LEU A N 1
ATOM 2329 C CA . LEU A 1 290 ? 23.929 7.988 -44.659 1.00 94.50 290 LEU A CA 1
ATOM 2330 C C . LEU A 1 290 ? 23.933 6.481 -44.373 1.00 94.50 290 LEU A C 1
ATOM 2332 O O . LEU A 1 290 ? 24.998 5.867 -44.327 1.00 94.50 290 LEU A O 1
ATOM 2336 N N . ILE A 1 291 ? 22.760 5.856 -44.251 1.00 92.50 291 ILE A N 1
ATOM 2337 C CA . ILE A 1 291 ? 22.657 4.401 -44.054 1.00 92.50 291 ILE A CA 1
ATOM 2338 C C . ILE A 1 291 ? 23.235 3.647 -45.259 1.00 92.50 291 ILE A C 1
ATOM 2340 O O . ILE A 1 291 ? 23.989 2.691 -45.080 1.00 92.50 291 ILE A O 1
ATOM 2344 N N . ALA A 1 292 ? 22.945 4.097 -46.484 1.00 91.50 292 ALA A N 1
ATOM 2345 C CA . ALA A 1 292 ? 23.519 3.518 -47.700 1.00 91.50 292 ALA A CA 1
ATOM 2346 C C . ALA A 1 292 ? 25.051 3.667 -47.761 1.00 91.50 292 ALA A C 1
ATOM 2348 O O . ALA A 1 292 ? 25.733 2.797 -48.300 1.00 91.50 292 ALA A O 1
ATOM 2349 N N . ALA A 1 293 ? 25.596 4.730 -47.164 1.00 92.12 293 ALA A N 1
ATOM 2350 C CA . ALA A 1 293 ? 27.032 4.951 -47.005 1.00 92.12 293 ALA A CA 1
ATOM 2351 C C . ALA A 1 293 ? 27.662 4.169 -45.829 1.00 92.12 293 ALA A C 1
ATOM 2353 O O . ALA A 1 293 ? 28.862 4.289 -45.590 1.00 92.12 293 ALA A O 1
ATOM 2354 N N . GLY A 1 294 ? 26.885 3.352 -45.107 1.00 90.19 294 GLY A N 1
ATOM 2355 C CA . GLY A 1 294 ? 27.369 2.487 -44.027 1.00 90.19 294 GLY A CA 1
ATOM 2356 C C . GLY A 1 294 ? 27.312 3.100 -42.626 1.00 90.19 294 GLY A C 1
ATOM 2357 O O . GLY A 1 294 ? 27.829 2.497 -41.684 1.00 90.19 294 GLY A O 1
ATOM 2358 N N . TYR A 1 295 ? 26.681 4.266 -42.455 1.00 89.44 295 TYR A N 1
ATOM 2359 C CA . TYR A 1 295 ? 26.452 4.842 -41.129 1.00 89.44 295 TYR A CA 1
ATOM 2360 C C . TYR A 1 295 ? 25.306 4.116 -40.399 1.00 89.44 295 TYR A C 1
ATOM 2362 O O . TYR A 1 295 ? 24.350 3.657 -41.032 1.00 89.44 295 TYR A O 1
ATOM 2370 N N . PRO A 1 296 ? 25.368 3.997 -39.060 1.00 82.88 296 PRO A N 1
ATOM 2371 C CA . PRO A 1 296 ? 24.325 3.334 -38.288 1.00 82.88 296 PRO A CA 1
ATOM 2372 C C . PRO A 1 296 ? 22.999 4.102 -38.359 1.00 82.88 296 PRO A C 1
ATOM 2374 O O . PRO A 1 296 ? 22.962 5.326 -38.253 1.00 82.88 296 PRO A O 1
ATOM 2377 N N . GLY A 1 297 ? 21.893 3.366 -38.497 1.00 86.00 297 GLY A N 1
ATOM 2378 C CA . GLY A 1 297 ? 20.548 3.933 -38.436 1.00 86.00 297 GLY A CA 1
ATOM 2379 C C . GLY A 1 297 ? 20.237 4.500 -37.047 1.00 86.00 297 GLY A C 1
ATOM 2380 O O . GLY A 1 297 ? 20.444 3.835 -36.033 1.00 86.00 297 GLY A O 1
ATOM 2381 N N . VAL A 1 298 ? 19.707 5.718 -37.010 1.00 89.56 298 VAL A N 1
ATOM 2382 C CA . VAL A 1 298 ? 19.271 6.440 -35.808 1.00 89.56 298 VAL A CA 1
ATOM 2383 C C . VAL A 1 298 ? 17.746 6.524 -35.850 1.00 89.56 298 VAL A C 1
ATOM 2385 O O . VAL A 1 298 ? 17.162 6.561 -36.932 1.00 89.56 298 VAL A O 1
ATOM 2388 N N . GLN A 1 299 ? 17.076 6.507 -34.696 1.00 90.50 299 GLN A N 1
ATOM 2389 C CA . GLN A 1 299 ? 15.623 6.684 -34.658 1.00 90.50 299 GLN A CA 1
ATOM 2390 C C . GLN A 1 299 ? 15.232 8.153 -34.895 1.00 90.50 299 GLN A C 1
ATOM 2392 O O . GLN A 1 299 ? 16.013 9.044 -34.557 1.00 90.50 299 GLN A O 1
ATOM 2397 N N . PRO A 1 300 ? 14.038 8.420 -35.457 1.00 93.19 300 PRO A N 1
ATOM 2398 C CA . PRO A 1 300 ? 13.542 9.782 -35.613 1.00 93.19 300 PRO A CA 1
ATOM 2399 C C . PRO A 1 300 ? 13.451 10.497 -34.260 1.00 93.19 300 PRO A C 1
ATOM 2401 O O . PRO A 1 300 ? 12.996 9.919 -33.273 1.00 93.19 300 PRO A O 1
ATOM 2404 N N . ALA A 1 301 ? 13.859 11.762 -34.223 1.00 89.81 301 ALA A N 1
ATOM 2405 C CA . ALA A 1 301 ? 13.757 12.630 -33.056 1.00 89.81 301 ALA A CA 1
ATOM 2406 C C . ALA A 1 301 ? 12.313 13.101 -32.803 1.00 89.81 301 ALA A C 1
ATOM 2408 O O . ALA A 1 301 ? 11.971 13.478 -31.682 1.00 89.81 301 ALA A O 1
ATOM 2409 N N . ASN A 1 302 ? 11.456 13.068 -33.827 1.00 86.19 302 ASN A N 1
ATOM 2410 C CA . ASN A 1 302 ? 10.052 13.452 -33.744 1.00 86.19 302 ASN A CA 1
ATOM 2411 C C . ASN A 1 302 ? 9.103 12.238 -33.743 1.00 86.19 302 ASN A C 1
ATOM 2413 O O . ASN A 1 302 ? 9.391 11.174 -34.289 1.00 86.19 302 ASN A O 1
ATOM 2417 N N . GLY A 1 303 ? 7.942 12.402 -33.101 1.00 80.31 303 GLY A N 1
ATOM 2418 C CA . GLY A 1 303 ? 6.902 11.372 -33.044 1.00 80.31 303 GLY A CA 1
ATOM 2419 C C . GLY A 1 303 ? 6.082 11.270 -34.342 1.00 80.31 303 GLY A C 1
ATOM 2420 O O . GLY A 1 303 ? 6.023 12.230 -35.108 1.00 80.31 303 GLY A O 1
ATOM 2421 N N . PRO A 1 304 ? 5.360 10.156 -34.571 1.00 74.19 304 PRO A N 1
ATOM 2422 C CA . PRO A 1 304 ? 4.649 9.888 -35.830 1.00 74.19 304 PRO A CA 1
ATOM 2423 C C . PRO A 1 304 ? 3.510 10.872 -36.151 1.00 74.19 304 PRO A C 1
ATOM 2425 O O . PRO A 1 304 ? 3.078 10.958 -37.295 1.00 74.19 304 PRO A O 1
ATOM 2428 N N . ALA A 1 305 ? 3.018 11.623 -35.160 1.00 83.06 305 ALA A N 1
ATOM 2429 C CA . ALA A 1 305 ? 2.003 12.663 -35.350 1.00 83.06 305 ALA A CA 1
ATOM 2430 C C . ALA A 1 305 ? 2.595 14.052 -35.672 1.00 83.06 305 ALA A C 1
ATOM 2432 O O . ALA A 1 305 ? 1.846 14.977 -35.972 1.00 83.06 305 ALA A O 1
ATOM 2433 N N . ALA A 1 306 ? 3.920 14.213 -35.601 1.00 87.31 306 ALA A N 1
ATOM 2434 C CA . ALA A 1 306 ? 4.616 15.495 -35.728 1.00 87.31 306 ALA A CA 1
ATOM 2435 C C . ALA A 1 306 ? 5.147 15.769 -37.152 1.00 87.31 306 ALA A C 1
ATOM 2437 O O . ALA A 1 306 ? 6.035 16.600 -37.328 1.00 87.31 306 ALA A O 1
ATOM 2438 N N . GLY A 1 307 ? 4.611 15.076 -38.163 1.00 92.25 307 GLY A N 1
ATOM 2439 C CA . GLY A 1 307 ? 5.019 15.213 -39.564 1.00 92.25 307 GLY A CA 1
ATOM 2440 C C . GLY A 1 307 ? 6.048 14.165 -40.017 1.00 92.25 307 GLY A C 1
ATOM 2441 O O . GLY A 1 307 ? 6.175 13.113 -39.388 1.00 92.25 307 GLY A O 1
ATOM 2442 N N . PRO A 1 308 ? 6.746 14.404 -41.145 1.00 92.81 308 PRO A N 1
ATOM 2443 C CA . PRO A 1 308 ? 7.760 13.491 -41.673 1.00 92.81 308 PRO A CA 1
ATOM 2444 C C . PRO A 1 308 ? 8.921 13.252 -40.687 1.00 92.81 308 PRO A C 1
ATOM 2446 O O . PRO A 1 308 ? 9.236 14.158 -39.917 1.00 92.81 308 PRO A O 1
ATOM 2449 N N . PRO A 1 309 ? 9.587 12.079 -40.707 1.00 93.44 309 PRO A N 1
ATOM 2450 C CA . PRO A 1 309 ? 10.686 11.770 -39.793 1.00 93.44 309 PRO A CA 1
ATOM 2451 C C . PRO A 1 309 ? 11.873 12.732 -39.917 1.00 93.44 309 PRO A C 1
ATOM 2453 O O . PRO A 1 309 ? 12.363 12.987 -41.020 1.00 93.44 309 PRO A O 1
ATOM 2456 N N . VAL A 1 310 ? 12.354 13.192 -38.767 1.00 95.69 310 VAL A N 1
ATOM 2457 C CA . VAL A 1 310 ? 13.485 14.107 -38.596 1.00 95.69 310 VAL A CA 1
ATOM 2458 C C . VAL A 1 310 ? 14.552 13.431 -37.740 1.00 95.69 310 VAL A C 1
ATOM 2460 O O . VAL A 1 310 ? 14.213 12.782 -36.752 1.00 95.69 310 VAL A O 1
ATOM 2463 N N . TYR A 1 311 ? 15.830 13.586 -38.080 1.00 96.25 311 TYR A N 1
ATOM 2464 C CA . TYR A 1 311 ? 16.945 12.939 -37.383 1.00 96.25 311 TYR A CA 1
ATOM 2465 C C . TYR A 1 311 ? 17.962 13.975 -36.913 1.00 96.25 311 TYR A C 1
ATOM 2467 O O . TYR A 1 311 ? 18.224 14.944 -37.615 1.00 96.25 311 TYR A O 1
ATOM 2475 N N . LEU A 1 312 ? 18.556 13.754 -35.740 1.00 94.44 312 LEU A N 1
ATOM 2476 C CA . LEU A 1 312 ? 19.665 14.562 -35.232 1.00 94.44 312 LEU A CA 1
ATOM 2477 C C . LEU A 1 312 ? 20.953 13.754 -35.366 1.00 94.44 312 LEU A C 1
ATOM 2479 O O . LEU A 1 312 ? 21.092 12.708 -34.728 1.00 94.44 312 LEU A O 1
ATOM 2483 N N . VAL A 1 313 ? 21.881 14.231 -36.194 1.00 91.12 313 VAL A N 1
ATOM 2484 C CA . VAL A 1 313 ? 23.183 13.590 -36.419 1.00 91.12 313 VAL A CA 1
ATOM 2485 C C . VAL A 1 313 ? 24.323 14.526 -36.017 1.00 91.12 313 VAL A C 1
ATOM 2487 O O . VAL A 1 313 ? 24.186 15.737 -36.178 1.00 91.12 313 VAL A O 1
ATOM 2490 N N . PRO A 1 314 ? 25.443 14.011 -35.482 1.00 88.25 314 PRO A N 1
ATOM 2491 C CA . PRO A 1 314 ? 26.655 14.807 -35.309 1.00 88.25 314 PRO A CA 1
ATOM 2492 C C . PRO A 1 314 ? 27.115 15.399 -36.645 1.00 88.25 314 PRO A C 1
ATOM 2494 O O . PRO A 1 314 ? 27.047 14.702 -37.660 1.00 88.25 314 PRO A O 1
ATOM 2497 N N . GLN A 1 315 ? 27.536 16.666 -36.629 1.00 80.81 315 GLN A N 1
ATOM 2498 C CA . GLN A 1 315 ? 28.093 17.358 -37.796 1.00 80.81 315 GLN A CA 1
ATOM 2499 C C . GLN A 1 315 ? 29.387 16.705 -38.298 1.00 80.81 315 GLN A C 1
ATOM 2501 O O . GLN A 1 315 ? 30.172 16.208 -37.456 1.00 80.81 315 GLN A O 1
#

Sequence (315 aa):
IAENSGKERIYDFNKKCYQEMGMLNYVITSHVGQDGLPIIDLYDNIAHLSGIVHPSFAATYPDLVKSLSRAMYTYTMAVRQSRAVQEISQIPGPETPQVRVEIDANGYPILPLDLLTQVSIKIEWERIFAQYLTQHYVLASRRTLKTVPWAKLSDHLSRFIPPECVPPGTTHIRQPRNMNKETLENFLMHIINRQKTLPIEKVFYFSHWMNRNGEMCPAQYPQREQDTVVNVGTKTASKKRKKAVKAKKVLPTGTSNKIQAFQQLERIMPDPEVLQNQLVEISHGEMASLIAAGYPGVQPANGPAAGPPVYLVPQ

Foldseek 3Di:
DCPPVVLVVVVVVQLCCCVPPVDADKDWDWDQDPVRATDIDIDHCRCVSVVHDDDGPCVVCVPVVVVVRVVVSVVVVVVVVVCVVDPDPPPDDPCLPQQDQDADPQQQTDHDLCCVVRHDDLVSLLVRLQVNVQSQLCQQVVNPDRHAPQVVCFVCVCQWWPPLLAAPPDNGGHRSVPDDSVRSVSNVVQLSVLVVPDDRV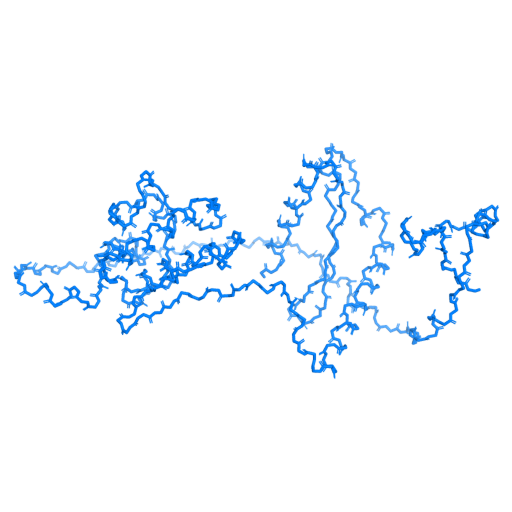PSTHTQWDADPVRDTDGTDGPPVVVVPPDDDDDDDDDDDDDDDDDDDDDDDDDDDDDPDPPPPPPDDDDDPPVPPPFWDKDFPVVQVVCVVVVHDRDFFPDDPVPDGGIDIDGD

Solvent-accessible surface area (backbone atoms only — not comparable to full-atom values): 20026 Å² total; per-residue (Å²): 113,66,66,73,60,43,54,54,51,52,48,53,49,47,51,48,40,30,74,78,69,70,44,79,60,77,49,75,48,78,45,73,42,98,87,68,46,77,43,72,49,79,47,70,53,52,37,69,79,67,75,45,96,60,80,47,65,60,73,76,38,50,68,58,46,52,51,49,46,48,54,51,47,52,50,52,50,50,55,52,52,54,54,74,76,38,93,65,75,72,79,78,59,84,82,66,68,80,75,66,74,43,65,50,100,86,60,53,64,41,76,63,90,58,46,76,83,61,56,90,54,57,69,57,50,32,50,48,53,50,49,48,53,26,48,46,46,18,45,24,45,71,64,76,43,86,68,68,62,37,71,60,40,28,77,39,30,77,64,30,33,48,72,86,62,46,46,90,90,69,75,62,49,67,50,49,88,81,50,59,58,67,62,50,49,51,43,53,49,45,44,51,59,31,52,76,77,37,62,72,80,70,30,55,63,50,53,28,37,69,48,99,88,70,48,81,38,75,37,46,52,88,67,60,67,74,76,64,82,75,82,90,82,82,90,78,89,78,80,90,78,90,77,92,78,83,90,78,89,79,81,89,84,77,86,84,90,84,86,77,89,78,84,84,82,86,79,91,82,79,77,77,82,76,74,75,83,46,67,42,81,40,46,56,72,57,51,52,52,42,40,76,70,69,45,83,87,75,74,56,77,54,57,87,88,72,56,81,57,33,32,74,40,76,110

pLDDT: mean 82.02, std 20.89, range [31.78, 98.25]